Protein AF-A0A832A698-F1 (afdb_monomer)

Structure (mmCIF, N/CA/C/O backbone):
data_AF-A0A832A698-F1
#
_entry.id   AF-A0A832A698-F1
#
loop_
_atom_site.group_PDB
_atom_site.id
_atom_site.type_symbol
_atom_site.label_atom_id
_atom_site.label_alt_id
_atom_site.label_comp_id
_atom_site.label_asym_id
_atom_site.label_entity_id
_atom_site.label_seq_id
_atom_site.pdbx_PDB_ins_code
_atom_site.Cartn_x
_atom_site.Cartn_y
_atom_site.Cartn_z
_atom_site.occupancy
_atom_site.B_iso_or_equiv
_atom_site.auth_seq_id
_atom_site.auth_comp_id
_atom_site.auth_asym_id
_atom_site.auth_atom_id
_atom_site.pdbx_PDB_model_num
ATOM 1 N N . MET A 1 1 ? 1.493 -12.206 -22.488 1.00 47.88 1 MET A N 1
ATOM 2 C CA . MET A 1 1 ? 2.081 -11.538 -21.307 1.00 47.88 1 MET A CA 1
ATOM 3 C C . MET A 1 1 ? 3.221 -10.675 -21.803 1.00 47.88 1 MET A C 1
ATOM 5 O O . MET A 1 1 ? 4.052 -11.190 -22.539 1.00 47.88 1 MET A O 1
ATOM 9 N N . SER A 1 2 ? 3.212 -9.380 -21.488 1.00 60.09 2 SER A N 1
ATOM 10 C CA . SER A 1 2 ? 4.322 -8.479 -21.811 1.00 60.09 2 SER A CA 1
ATOM 11 C C . SER A 1 2 ? 5.579 -9.015 -21.124 1.00 60.09 2 SER A C 1
ATOM 13 O O . SER A 1 2 ? 5.644 -9.012 -19.899 1.00 60.09 2 SER A O 1
ATOM 15 N N . GLY A 1 3 ? 6.544 -9.542 -21.879 1.00 78.56 3 GLY A N 1
ATOM 16 C CA . GLY A 1 3 ? 7.787 -10.128 -21.356 1.00 78.56 3 GLY A CA 1
ATOM 17 C C . GLY A 1 3 ? 8.759 -9.096 -20.770 1.00 78.56 3 GLY A C 1
ATOM 18 O O . GLY A 1 3 ? 9.966 -9.269 -20.882 1.00 78.56 3 GLY A O 1
ATOM 19 N N . THR A 1 4 ? 8.254 -7.993 -20.216 1.00 87.25 4 THR A N 1
ATOM 20 C CA . THR A 1 4 ? 9.032 -6.852 -19.719 1.00 87.25 4 THR A CA 1
ATOM 21 C C . THR A 1 4 ? 9.493 -7.027 -18.275 1.00 87.25 4 THR A C 1
ATOM 23 O O . THR A 1 4 ? 10.493 -6.432 -17.884 1.00 87.25 4 THR A O 1
ATOM 26 N N . ARG A 1 5 ? 8.819 -7.874 -17.486 1.00 89.38 5 ARG A N 1
ATOM 27 C CA . ARG A 1 5 ? 9.150 -8.104 -16.072 1.00 89.38 5 ARG A CA 1
ATOM 28 C C . ARG A 1 5 ? 10.600 -8.546 -15.826 1.00 89.38 5 ARG A C 1
ATOM 30 O O . ARG A 1 5 ? 11.229 -7.915 -14.984 1.00 89.38 5 ARG A O 1
ATOM 37 N N . PRO A 1 6 ? 11.170 -9.542 -16.536 1.00 90.94 6 PRO A N 1
ATOM 38 C CA . PRO A 1 6 ? 12.560 -9.949 -16.297 1.00 90.94 6 PRO A CA 1
ATOM 39 C C . PRO A 1 6 ? 13.568 -8.809 -16.501 1.00 90.94 6 PRO A C 1
ATOM 41 O O . PRO A 1 6 ? 14.576 -8.729 -15.803 1.00 90.94 6 PRO A O 1
ATOM 44 N N . ILE A 1 7 ? 13.272 -7.892 -17.429 1.00 92.44 7 ILE A N 1
ATOM 45 C CA . ILE A 1 7 ? 14.093 -6.705 -17.687 1.00 92.44 7 ILE A CA 1
ATOM 46 C C . ILE A 1 7 ? 13.977 -5.737 -16.505 1.00 92.44 7 ILE A C 1
ATOM 48 O O . ILE A 1 7 ? 14.991 -5.314 -15.956 1.00 92.44 7 ILE A O 1
ATOM 52 N N . LEU A 1 8 ? 12.749 -5.435 -16.070 1.00 93.00 8 LEU A N 1
ATOM 53 C CA . LEU A 1 8 ? 12.491 -4.556 -14.925 1.00 93.00 8 LEU A CA 1
ATOM 54 C C . LEU A 1 8 ? 13.127 -5.085 -13.631 1.00 93.00 8 LEU A C 1
ATOM 56 O O . LEU A 1 8 ? 13.742 -4.311 -12.908 1.00 93.00 8 LEU A O 1
ATOM 60 N N . GLU A 1 9 ? 13.051 -6.390 -13.359 1.00 92.31 9 GLU A N 1
ATOM 61 C CA . GLU A 1 9 ? 13.672 -7.012 -12.177 1.00 92.31 9 GLU A CA 1
ATOM 62 C C . GLU A 1 9 ? 15.181 -6.758 -12.126 1.00 92.31 9 GLU A C 1
ATOM 64 O O . GLU A 1 9 ? 15.735 -6.431 -11.075 1.00 92.31 9 GLU A O 1
ATOM 69 N N . ARG A 1 10 ? 15.853 -6.883 -13.273 1.00 93.75 10 ARG A N 1
ATOM 70 C CA . ARG A 1 10 ? 17.292 -6.632 -13.378 1.00 93.75 10 ARG A CA 1
ATOM 71 C C . ARG A 1 10 ? 17.619 -5.151 -13.238 1.00 93.75 10 ARG A C 1
ATOM 73 O O . ARG A 1 10 ? 18.554 -4.815 -12.519 1.00 93.75 10 ARG A O 1
ATOM 80 N N . LEU A 1 11 ? 16.839 -4.285 -13.881 1.00 93.19 11 LEU A N 1
ATOM 81 C CA . LEU A 1 11 ? 17.019 -2.836 -13.808 1.00 93.19 11 LEU A CA 1
ATOM 82 C C . LEU A 1 11 ? 16.810 -2.296 -12.386 1.00 93.19 11 LEU A C 1
ATOM 84 O O . LEU A 1 11 ? 17.603 -1.480 -11.930 1.00 93.19 11 LEU A O 1
ATOM 88 N N . TYR A 1 12 ? 15.794 -2.773 -11.660 1.00 93.06 12 TYR A N 1
ATOM 89 C CA . TYR A 1 12 ? 15.566 -2.358 -10.273 1.00 93.06 12 TYR A CA 1
ATOM 90 C C . TYR A 1 12 ? 16.626 -2.889 -9.314 1.00 93.06 12 TYR A C 1
ATOM 92 O O . TYR A 1 12 ? 17.021 -2.165 -8.406 1.00 93.06 12 TYR A O 1
ATOM 100 N N . ARG A 1 13 ? 17.134 -4.109 -9.534 1.00 91.56 13 ARG A N 1
ATOM 101 C CA . ARG A 1 13 ? 18.244 -4.660 -8.738 1.00 91.56 13 ARG A CA 1
ATOM 102 C C . ARG A 1 13 ? 19.541 -3.865 -8.900 1.00 91.56 13 ARG A C 1
ATOM 104 O O . ARG A 1 13 ? 20.377 -3.901 -8.008 1.00 91.56 13 ARG A O 1
ATOM 111 N N . ALA A 1 14 ? 19.716 -3.186 -10.029 1.00 92.44 14 ALA A N 1
ATOM 112 C CA . ALA A 1 14 ? 20.890 -2.363 -10.286 1.00 92.44 14 ALA A CA 1
ATOM 113 C C . ALA A 1 14 ? 20.813 -0.966 -9.656 1.00 92.44 14 ALA A C 1
ATOM 115 O O . ALA A 1 14 ? 21.777 -0.226 -9.760 1.00 92.44 14 ALA A O 1
ATOM 116 N N . GLU A 1 15 ? 19.689 -0.583 -9.037 1.00 90.94 15 GLU A N 1
ATOM 117 C CA . GLU A 1 15 ? 19.558 0.670 -8.272 1.00 90.94 15 GLU A CA 1
ATOM 118 C C . GLU A 1 15 ? 20.001 1.938 -9.033 1.00 90.94 15 GLU A C 1
ATOM 120 O O . GLU A 1 15 ? 20.499 2.900 -8.456 1.00 90.94 15 GLU A O 1
ATOM 125 N N . GLY A 1 16 ? 19.774 1.961 -10.351 1.00 91.25 16 GLY A N 1
ATOM 126 C CA . GLY A 1 16 ? 20.153 3.080 -11.218 1.00 91.25 16 GLY A CA 1
ATOM 127 C C . GLY A 1 16 ? 21.516 2.926 -11.896 1.00 91.25 16 GLY A C 1
ATOM 128 O O . GLY A 1 16 ? 21.899 3.806 -12.663 1.00 91.25 16 GLY A O 1
ATOM 129 N N . ASP A 1 17 ? 22.221 1.816 -11.694 1.00 94.75 17 ASP A N 1
ATOM 130 C CA . ASP A 1 17 ? 23.403 1.461 -12.474 1.00 94.75 17 ASP A CA 1
ATOM 131 C C . ASP A 1 17 ? 23.057 0.727 -13.776 1.00 94.75 17 ASP A C 1
ATOM 133 O O . ASP A 1 17 ? 21.920 0.326 -14.049 1.00 94.75 17 ASP A O 1
ATOM 137 N N . PHE A 1 18 ? 24.074 0.585 -14.625 1.00 95.00 18 PHE A N 1
ATOM 138 C CA . PHE A 1 18 ? 23.969 -0.168 -15.864 1.00 95.00 18 PHE A CA 1
ATOM 139 C C . PHE A 1 18 ? 23.953 -1.681 -15.615 1.00 95.00 18 PHE A C 1
ATOM 141 O O . PHE A 1 18 ? 24.755 -2.209 -14.847 1.00 95.00 18 PHE A O 1
ATOM 148 N N . VAL A 1 19 ? 23.106 -2.392 -16.357 1.00 94.56 19 VAL A N 1
ATOM 149 C CA . VAL A 1 19 ? 23.110 -3.854 -16.471 1.00 94.56 19 VAL A CA 1
ATOM 150 C C . VAL A 1 19 ? 23.492 -4.270 -17.884 1.00 94.56 19 VAL A C 1
ATOM 152 O O . VAL A 1 19 ? 22.990 -3.707 -18.856 1.00 94.56 19 VAL A O 1
ATOM 155 N N . ALA A 1 20 ? 24.338 -5.294 -18.016 1.00 92.31 20 ALA A N 1
ATOM 156 C CA . ALA A 1 20 ? 24.718 -5.839 -19.321 1.00 92.31 20 ALA A CA 1
ATOM 157 C C . ALA A 1 20 ? 23.477 -6.239 -20.137 1.00 92.31 20 ALA A C 1
ATOM 159 O O . ALA A 1 20 ? 22.533 -6.784 -19.578 1.00 92.31 20 ALA A O 1
ATOM 160 N N . ARG A 1 21 ? 23.452 -6.019 -21.453 1.00 86.25 21 ARG A N 1
ATOM 161 C CA . ARG A 1 21 ? 22.377 -6.600 -22.277 1.00 86.25 21 ARG A CA 1
ATOM 162 C C . ARG A 1 21 ? 22.521 -8.117 -22.321 1.00 86.25 21 ARG A C 1
ATOM 164 O O . ARG A 1 21 ? 23.641 -8.617 -22.402 1.00 86.25 21 ARG A O 1
ATOM 171 N N . THR A 1 22 ? 21.399 -8.822 -22.286 1.00 82.88 22 THR A N 1
ATOM 172 C CA . THR A 1 22 ? 21.352 -10.268 -22.512 1.00 82.88 22 THR A CA 1
ATOM 173 C C . THR A 1 22 ? 20.599 -10.538 -23.814 1.00 82.88 22 THR A C 1
ATOM 175 O O . THR A 1 22 ? 21.155 -10.395 -24.898 1.00 82.88 22 THR A O 1
ATOM 178 N N . ASP A 1 23 ? 19.323 -10.874 -23.714 1.00 81.62 23 ASP A N 1
ATOM 179 C CA . ASP A 1 23 ? 18.428 -11.390 -24.742 1.00 81.62 23 ASP A CA 1
ATOM 180 C C . ASP A 1 23 ? 17.187 -10.497 -24.915 1.00 81.62 23 ASP A C 1
ATOM 182 O O . ASP A 1 23 ? 16.203 -10.896 -25.538 1.00 81.62 23 ASP A O 1
ATOM 186 N N . GLU A 1 24 ? 17.221 -9.261 -24.395 1.00 87.06 24 GLU A N 1
ATOM 187 C CA . GLU A 1 24 ? 16.112 -8.322 -24.534 1.00 87.06 24 GLU A CA 1
ATOM 188 C C . GLU A 1 24 ? 15.904 -7.946 -26.005 1.00 87.06 24 GLU A C 1
ATOM 190 O O . GLU A 1 24 ? 16.723 -7.259 -26.635 1.00 87.06 24 GLU A O 1
ATOM 195 N N . SER A 1 25 ? 14.763 -8.372 -26.542 1.00 87.69 25 SER A N 1
ATOM 196 C CA . SER A 1 25 ? 14.338 -8.061 -27.900 1.00 87.69 25 SER A CA 1
ATOM 197 C C . SER A 1 25 ? 14.006 -6.575 -28.057 1.00 87.69 25 SER A C 1
ATOM 199 O O . SER A 1 25 ? 13.549 -5.905 -27.126 1.00 87.69 25 SER A O 1
ATOM 201 N N . ALA A 1 26 ? 14.158 -6.061 -29.280 1.00 87.25 26 ALA A N 1
ATOM 202 C CA . ALA A 1 26 ? 13.740 -4.701 -29.619 1.00 87.25 26 ALA A CA 1
ATOM 203 C C . ALA A 1 26 ? 12.251 -4.453 -29.305 1.00 87.25 26 ALA A C 1
ATOM 205 O O . ALA A 1 26 ? 11.889 -3.357 -28.887 1.00 87.25 26 ALA A O 1
ATOM 206 N N . ALA A 1 27 ? 11.403 -5.481 -29.431 1.00 89.31 27 ALA A N 1
ATOM 207 C CA . ALA A 1 27 ? 9.987 -5.406 -29.085 1.00 89.31 27 ALA A CA 1
ATOM 208 C C . ALA A 1 27 ? 9.757 -5.193 -27.579 1.00 89.31 27 ALA A C 1
ATOM 210 O O . ALA A 1 27 ? 8.932 -4.365 -27.202 1.00 89.31 27 ALA A O 1
ATOM 211 N N . GLN A 1 28 ? 10.501 -5.887 -26.708 1.00 90.56 28 GLN A N 1
ATOM 212 C CA . GLN A 1 28 ? 10.392 -5.694 -25.255 1.00 90.56 28 GLN A CA 1
ATOM 213 C C . GLN A 1 28 ? 10.855 -4.296 -24.826 1.00 90.56 28 GLN A C 1
ATOM 215 O O . GLN A 1 28 ? 10.213 -3.668 -23.985 1.00 90.56 28 GLN A O 1
ATOM 220 N N . LEU A 1 29 ? 11.946 -3.794 -25.410 1.00 90.88 29 LEU A N 1
ATOM 221 C CA . LEU A 1 29 ? 12.465 -2.455 -25.108 1.00 90.88 29 LEU A CA 1
ATOM 222 C C . LEU A 1 29 ? 11.534 -1.358 -25.651 1.00 90.88 29 LEU A C 1
ATOM 224 O O . LEU A 1 29 ? 11.252 -0.389 -24.949 1.00 90.88 29 LEU A O 1
ATOM 228 N N . GLY A 1 30 ? 10.981 -1.552 -26.852 1.00 92.31 30 GLY A N 1
ATOM 229 C CA . GLY A 1 30 ? 9.955 -0.673 -27.415 1.00 92.31 30 GLY A CA 1
ATOM 230 C C . GLY A 1 30 ? 8.672 -0.649 -26.579 1.00 92.31 30 GLY A C 1
ATOM 231 O O . GLY A 1 30 ? 8.079 0.411 -26.398 1.00 92.31 30 GLY A O 1
ATOM 232 N N . GLU A 1 31 ? 8.272 -1.784 -26.000 1.00 92.44 31 GLU A N 1
ATOM 233 C CA . GLU A 1 31 ? 7.133 -1.855 -25.080 1.00 92.44 31 GLU A CA 1
ATOM 234 C C . GLU A 1 31 ? 7.391 -1.077 -23.782 1.00 92.44 31 GLU A C 1
ATOM 236 O O . GLU A 1 31 ? 6.525 -0.317 -23.354 1.00 92.44 31 GLU A O 1
ATOM 241 N N . LEU A 1 32 ? 8.584 -1.189 -23.179 1.00 92.56 32 LEU A N 1
ATOM 242 C CA . LEU A 1 32 ? 8.960 -0.362 -22.023 1.00 92.56 32 LEU A CA 1
ATOM 243 C C . LEU A 1 32 ? 8.873 1.135 -22.358 1.00 92.56 32 LEU A C 1
ATOM 245 O O . LEU A 1 32 ? 8.256 1.902 -21.619 1.00 92.56 32 LEU A O 1
ATOM 249 N N . GLN A 1 33 ? 9.406 1.550 -23.506 1.00 92.94 33 GLN A N 1
ATOM 250 C CA . GLN A 1 33 ? 9.314 2.942 -23.942 1.00 92.94 33 GLN A CA 1
ATOM 251 C C . GLN A 1 33 ? 7.855 3.386 -24.148 1.00 92.94 33 GLN A C 1
ATOM 253 O O . GLN A 1 33 ? 7.463 4.455 -23.683 1.00 92.94 33 GLN A O 1
ATOM 258 N N . ARG A 1 34 ? 7.019 2.548 -24.777 1.00 93.50 34 ARG A N 1
ATOM 259 C CA . ARG A 1 34 ? 5.582 2.810 -24.985 1.00 93.50 34 ARG A CA 1
ATOM 260 C C . ARG A 1 34 ? 4.812 2.935 -23.668 1.00 93.50 34 ARG A C 1
ATOM 262 O O . ARG A 1 34 ? 3.861 3.709 -23.578 1.00 93.50 34 ARG A O 1
ATOM 269 N N . LEU A 1 35 ? 5.211 2.173 -22.653 1.00 91.75 35 LEU A N 1
ATOM 270 C CA . LEU A 1 35 ? 4.650 2.237 -21.305 1.00 91.75 35 LEU A CA 1
ATOM 271 C C . LEU A 1 35 ? 5.141 3.460 -20.509 1.00 91.75 35 LEU A C 1
ATOM 273 O O . LEU A 1 35 ? 4.572 3.753 -19.458 1.00 91.75 35 LEU A O 1
ATOM 277 N N . GLY A 1 36 ? 6.124 4.205 -21.026 1.00 93.25 36 GLY A N 1
ATOM 278 C CA . GLY A 1 36 ? 6.632 5.448 -20.442 1.00 93.25 36 GLY A CA 1
ATOM 279 C C . GLY A 1 36 ? 7.884 5.282 -19.581 1.00 93.25 36 GLY A C 1
ATOM 280 O O . GLY A 1 36 ? 8.239 6.209 -18.855 1.00 93.25 36 GLY A O 1
ATOM 281 N N . TYR A 1 37 ? 8.552 4.126 -19.640 1.00 94.50 37 TYR A N 1
ATOM 282 C CA . TYR A 1 37 ? 9.868 3.956 -19.026 1.00 94.50 37 TYR A CA 1
ATOM 283 C C . TYR A 1 37 ? 10.933 4.654 -19.870 1.00 94.50 37 TYR A C 1
ATOM 285 O O . TYR A 1 37 ? 10.940 4.550 -21.098 1.00 94.50 37 TYR A O 1
ATOM 293 N N . VAL A 1 38 ? 11.873 5.316 -19.201 1.00 94.75 38 VAL A N 1
ATOM 294 C CA . VAL A 1 38 ? 13.071 5.866 -19.836 1.00 94.75 38 VAL A CA 1
ATOM 295 C C . VAL A 1 38 ? 14.228 4.942 -19.503 1.00 94.75 38 VAL A C 1
ATOM 297 O O . VAL A 1 38 ? 14.695 4.903 -18.363 1.00 94.75 38 VAL A O 1
ATOM 300 N N . VAL A 1 39 ? 14.665 4.182 -20.502 1.00 94.25 39 VAL A N 1
ATOM 301 C CA . VAL A 1 39 ? 15.825 3.296 -20.410 1.00 94.25 39 VAL A CA 1
ATOM 302 C C . VAL A 1 39 ? 16.933 3.890 -21.265 1.00 94.25 39 VAL A C 1
ATOM 304 O O . VAL A 1 39 ? 16.747 4.147 -22.451 1.00 94.25 39 VAL A O 1
ATOM 307 N N . GLU A 1 40 ? 18.084 4.139 -20.656 1.00 94.75 40 GLU A N 1
ATOM 308 C CA . GLU A 1 40 ? 19.291 4.555 -21.354 1.00 94.75 40 GLU A CA 1
ATOM 309 C C . GLU A 1 40 ? 20.039 3.338 -21.888 1.00 94.75 40 GLU A C 1
ATOM 311 O O . GLU A 1 40 ? 20.142 2.306 -21.223 1.00 94.75 40 GLU A O 1
ATOM 316 N N . HIS A 1 41 ? 20.596 3.488 -23.087 1.00 93.50 41 HIS A N 1
ATOM 317 C CA . HIS A 1 41 ? 21.366 2.460 -23.768 1.00 93.50 41 HIS A CA 1
ATOM 318 C C . HIS A 1 41 ? 22.814 2.916 -23.917 1.00 93.50 41 HIS A C 1
ATOM 320 O O . HIS A 1 41 ? 23.088 3.957 -24.510 1.00 93.50 41 HIS A O 1
ATOM 326 N N . HIS A 1 42 ? 23.748 2.099 -23.437 1.00 93.25 42 HIS A N 1
ATOM 327 C CA . HIS A 1 42 ? 25.177 2.323 -23.589 1.00 93.25 42 HIS A CA 1
ATOM 328 C C . HIS A 1 42 ? 25.843 1.117 -24.268 1.00 93.25 42 HIS A C 1
ATOM 330 O O . HIS A 1 42 ? 25.723 0.006 -23.747 1.00 93.25 42 HIS A O 1
ATOM 336 N N . PRO A 1 43 ? 26.611 1.301 -25.362 1.00 88.62 43 PRO A N 1
ATOM 337 C CA . PRO A 1 43 ? 27.152 0.194 -26.161 1.00 88.62 43 PRO A CA 1
ATOM 338 C C . PRO A 1 43 ? 27.947 -0.848 -25.363 1.00 88.62 43 PRO A C 1
ATOM 340 O O . PRO A 1 43 ? 27.818 -2.039 -25.613 1.00 88.62 43 PRO A O 1
ATOM 343 N N . LEU A 1 44 ? 28.739 -0.398 -24.381 1.00 91.75 44 LEU A N 1
ATOM 344 C CA . LEU A 1 44 ? 29.609 -1.270 -23.576 1.00 91.75 44 LEU A CA 1
ATOM 345 C C . LEU A 1 44 ? 29.052 -1.618 -22.191 1.00 91.75 44 LEU A C 1
ATOM 347 O O . LEU A 1 44 ? 29.502 -2.576 -21.577 1.00 91.75 44 LEU A O 1
ATOM 351 N N . ARG A 1 45 ? 28.114 -0.817 -21.671 1.00 92.62 45 ARG A N 1
ATOM 352 C CA . ARG A 1 45 ? 27.626 -0.951 -20.284 1.00 92.62 45 ARG A CA 1
ATOM 353 C C . ARG A 1 45 ? 26.242 -1.598 -20.227 1.00 92.62 45 ARG A C 1
ATOM 355 O O . ARG A 1 45 ? 25.887 -2.178 -19.212 1.00 92.62 45 ARG A O 1
ATOM 362 N N . GLY A 1 46 ? 25.499 -1.560 -21.333 1.00 94.56 46 GLY A N 1
ATOM 363 C CA . GLY A 1 46 ? 24.177 -2.153 -21.464 1.00 94.56 46 GLY A CA 1
ATOM 364 C C . GLY A 1 46 ? 23.062 -1.147 -21.192 1.00 94.56 46 GLY A C 1
ATOM 365 O O . GLY A 1 46 ? 23.055 -0.071 -21.787 1.00 94.56 46 GLY A O 1
ATOM 366 N N . LEU A 1 47 ? 22.097 -1.514 -20.354 1.00 95.25 47 LEU A N 1
ATOM 367 C CA . LEU A 1 47 ? 20.868 -0.760 -20.108 1.00 95.25 47 LEU A CA 1
ATOM 368 C C . LEU A 1 47 ? 20.872 -0.141 -18.714 1.00 95.25 47 LEU A C 1
ATOM 370 O O . LEU A 1 47 ? 21.310 -0.781 -17.766 1.00 95.25 47 LEU A O 1
ATOM 374 N N . ARG A 1 48 ? 20.325 1.062 -18.571 1.00 95.62 48 ARG A N 1
ATOM 375 C CA . ARG A 1 48 ? 20.095 1.703 -17.271 1.00 95.62 48 ARG A CA 1
ATOM 376 C C . ARG A 1 48 ? 18.683 2.264 -17.216 1.00 95.62 48 ARG A C 1
ATOM 378 O O . ARG A 1 48 ? 18.266 2.960 -18.136 1.00 95.62 48 ARG A O 1
ATOM 385 N N . LEU A 1 49 ? 17.952 2.004 -16.135 1.00 94.44 49 LEU A N 1
ATOM 386 C CA . LEU A 1 49 ? 16.661 2.649 -15.909 1.00 94.44 49 LEU A CA 1
ATOM 387 C C . LEU A 1 49 ? 16.896 4.061 -15.379 1.00 94.44 49 LEU A C 1
ATOM 389 O O . LEU A 1 49 ? 17.470 4.234 -14.310 1.00 94.44 49 LEU A O 1
ATOM 393 N N . VAL A 1 50 ? 16.442 5.058 -16.132 1.00 94.00 50 VAL A N 1
ATOM 394 C CA . VAL A 1 50 ? 16.551 6.475 -15.764 1.00 94.00 50 VAL A CA 1
ATOM 395 C C . VAL A 1 50 ? 15.276 6.947 -15.077 1.00 94.00 50 VAL A C 1
ATOM 397 O O . VAL A 1 50 ? 15.333 7.673 -14.090 1.00 94.00 50 VAL A O 1
ATOM 400 N N . GLN A 1 51 ? 14.112 6.530 -15.584 1.00 91.06 51 GLN A N 1
ATOM 401 C CA . GLN A 1 51 ? 12.823 6.974 -15.061 1.00 91.06 51 GLN A CA 1
ATOM 402 C C . GLN A 1 51 ? 11.736 5.914 -15.261 1.00 91.06 51 GLN A C 1
ATOM 404 O O . GLN A 1 51 ? 11.671 5.262 -16.303 1.00 91.06 51 GLN A O 1
ATOM 409 N N . SER A 1 52 ? 10.852 5.787 -14.268 1.00 91.25 52 SER A N 1
ATOM 410 C CA . SER A 1 52 ? 9.614 4.999 -14.349 1.00 91.25 52 SER A CA 1
ATOM 411 C C . SER A 1 52 ? 8.395 5.917 -14.512 1.00 91.25 52 SER A C 1
ATOM 413 O O . SER A 1 52 ? 8.402 7.034 -13.983 1.00 91.25 52 SER A O 1
ATOM 415 N N . PRO A 1 53 ? 7.339 5.484 -15.221 1.00 91.94 53 PRO A N 1
ATOM 416 C CA . PRO A 1 53 ? 6.095 6.236 -15.301 1.00 91.94 53 PRO A CA 1
ATOM 417 C C . PRO A 1 53 ? 5.375 6.233 -13.945 1.00 91.94 53 PRO A C 1
ATOM 419 O O . PRO A 1 53 ? 5.393 5.240 -13.223 1.00 91.94 53 PRO A O 1
ATOM 422 N N . ASP A 1 54 ? 4.658 7.311 -13.622 1.00 91.12 54 ASP A N 1
ATOM 423 C CA . ASP A 1 54 ? 3.788 7.374 -12.437 1.00 91.12 54 ASP A CA 1
ATOM 424 C C . ASP A 1 54 ? 2.445 6.660 -12.692 1.00 91.12 54 ASP A C 1
ATOM 426 O O . ASP A 1 54 ? 1.362 7.251 -12.673 1.00 91.12 54 ASP A O 1
ATOM 430 N N . ARG A 1 55 ? 2.522 5.364 -12.999 1.00 92.94 55 ARG A N 1
ATOM 431 C CA . ARG A 1 55 ? 1.380 4.504 -13.310 1.00 92.94 55 ARG A CA 1
ATOM 432 C C . ARG A 1 55 ? 1.583 3.132 -12.690 1.00 92.94 55 ARG A C 1
ATOM 434 O O . ARG A 1 55 ? 2.600 2.484 -12.915 1.00 92.94 55 ARG A O 1
ATOM 441 N N . LEU A 1 56 ? 0.594 2.670 -11.935 1.00 94.81 56 LEU A N 1
ATOM 442 C CA . LEU A 1 56 ? 0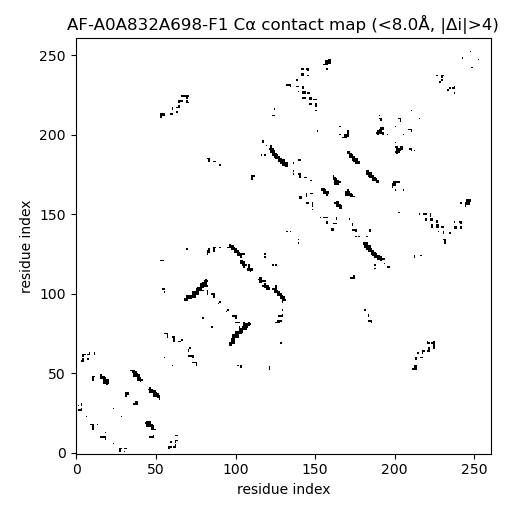.618 1.344 -11.340 1.00 94.81 56 LEU A CA 1
ATOM 443 C C . LEU A 1 56 ? 0.506 0.294 -12.447 1.00 94.81 56 LEU A C 1
ATOM 445 O O . LEU A 1 56 ? -0.434 0.290 -13.242 1.00 94.81 56 LEU A O 1
ATOM 449 N N . MET A 1 57 ? 1.465 -0.626 -12.481 1.00 94.25 57 MET A N 1
ATOM 450 C CA . MET A 1 57 ? 1.464 -1.767 -13.390 1.00 94.25 57 MET A CA 1
ATOM 451 C C . MET A 1 57 ? 1.811 -3.026 -12.607 1.00 94.25 57 MET A C 1
ATOM 453 O O . MET A 1 57 ? 2.728 -3.027 -11.787 1.00 94.25 57 MET A O 1
ATOM 457 N N . ALA A 1 58 ? 1.076 -4.110 -12.860 1.00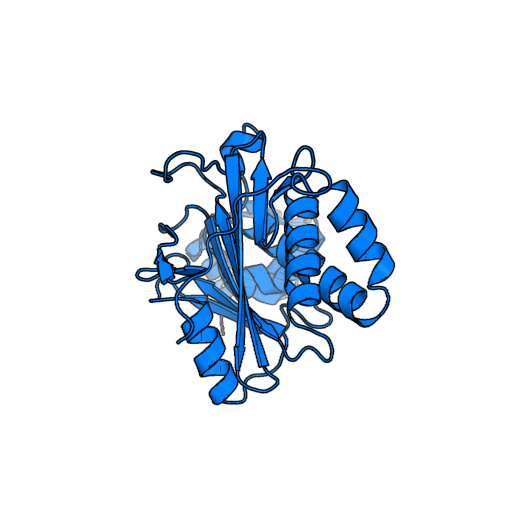 94.56 58 ALA A N 1
ATOM 458 C CA . ALA A 1 58 ? 1.260 -5.360 -12.125 1.00 94.56 58 ALA A CA 1
ATOM 459 C C . ALA A 1 58 ? 2.683 -5.912 -12.285 1.00 94.56 58 ALA A C 1
ATOM 461 O O . ALA A 1 58 ? 3.295 -6.310 -11.301 1.00 94.56 58 ALA A O 1
ATOM 462 N N . GLU A 1 59 ? 3.214 -5.902 -13.509 1.00 91.88 59 GLU A N 1
ATOM 463 C CA . GLU A 1 59 ? 4.555 -6.419 -13.802 1.00 91.88 59 GLU A CA 1
ATOM 464 C C . GLU A 1 59 ? 5.666 -5.566 -13.175 1.00 91.88 59 GLU A C 1
ATOM 466 O O . GLU A 1 59 ? 6.657 -6.120 -12.713 1.00 91.88 59 GLU A O 1
ATOM 471 N N . ASP A 1 60 ? 5.471 -4.248 -13.072 1.00 93.62 60 ASP A N 1
ATOM 472 C CA . ASP A 1 60 ? 6.401 -3.343 -12.386 1.00 93.62 60 ASP A CA 1
ATOM 473 C C . ASP A 1 60 ? 6.435 -3.610 -10.878 1.00 93.62 60 ASP A C 1
ATOM 475 O O . ASP A 1 60 ? 7.484 -3.879 -10.296 1.00 93.62 60 ASP A O 1
ATOM 479 N N . LEU A 1 61 ? 5.259 -3.646 -10.244 1.00 95.31 61 LEU A N 1
ATOM 480 C CA . LEU A 1 61 ? 5.153 -3.937 -8.815 1.00 95.31 61 LEU A CA 1
ATOM 481 C C . LEU A 1 61 ? 5.742 -5.311 -8.481 1.00 95.31 61 LEU A C 1
ATOM 483 O O . LEU A 1 61 ? 6.485 -5.429 -7.511 1.00 95.31 61 LEU A O 1
ATOM 487 N N . ARG A 1 62 ? 5.460 -6.333 -9.301 1.00 94.69 62 ARG A N 1
ATOM 488 C CA . ARG A 1 62 ? 6.021 -7.686 -9.142 1.00 94.69 62 ARG A CA 1
ATOM 489 C C . ARG A 1 62 ? 7.537 -7.716 -9.303 1.00 94.69 62 ARG A C 1
ATOM 491 O O . ARG A 1 62 ? 8.175 -8.531 -8.650 1.00 94.69 62 ARG A O 1
ATOM 498 N N . ALA A 1 63 ? 8.104 -6.847 -10.137 1.00 93.50 63 ALA A N 1
ATOM 499 C CA . ALA A 1 63 ? 9.547 -6.753 -10.321 1.00 93.50 63 ALA A CA 1
ATOM 500 C C . ALA A 1 63 ? 10.277 -6.126 -9.117 1.00 93.50 63 ALA A C 1
ATOM 502 O O . ALA A 1 63 ? 11.490 -6.280 -8.988 1.00 93.50 63 ALA A O 1
ATOM 503 N N . ARG A 1 64 ? 9.550 -5.424 -8.237 1.00 94.12 64 ARG A N 1
ATOM 504 C CA . ARG A 1 64 ? 10.098 -4.698 -7.078 1.00 94.12 64 ARG A CA 1
ATOM 505 C C . ARG A 1 64 ? 9.880 -5.397 -5.736 1.00 94.12 64 ARG A C 1
ATOM 507 O O . ARG A 1 64 ? 10.335 -4.885 -4.716 1.00 94.12 64 ARG A O 1
ATOM 514 N N . VAL A 1 65 ? 9.156 -6.517 -5.701 1.00 93.75 65 VAL A N 1
ATOM 515 C CA . VAL A 1 65 ? 8.803 -7.209 -4.452 1.00 93.75 65 VAL A CA 1
ATOM 516 C C . VAL A 1 65 ? 9.209 -8.678 -4.482 1.00 93.75 65 VAL A C 1
ATOM 518 O O . VAL A 1 65 ? 9.063 -9.359 -5.493 1.00 93.75 65 VAL A O 1
ATOM 521 N N . THR A 1 66 ? 9.642 -9.184 -3.327 1.00 94.00 66 THR A N 1
ATOM 522 C CA . THR A 1 66 ? 9.947 -10.605 -3.107 1.00 94.00 66 THR A CA 1
ATOM 523 C C . THR A 1 66 ? 9.037 -11.126 -1.992 1.00 94.00 66 THR A C 1
ATOM 525 O O . THR A 1 66 ? 9.413 -11.079 -0.820 1.00 94.00 66 THR A O 1
ATOM 528 N N . PRO A 1 67 ? 7.804 -11.550 -2.319 1.00 95.00 67 PRO A N 1
ATOM 529 C CA . PRO A 1 67 ? 6.773 -11.802 -1.323 1.00 95.00 67 PRO A CA 1
ATOM 530 C C . PRO A 1 67 ? 6.947 -13.169 -0.657 1.00 95.00 67 PRO A C 1
ATOM 532 O O . PRO A 1 67 ? 7.126 -14.183 -1.336 1.00 95.00 67 PRO A O 1
ATOM 535 N N . ARG A 1 68 ? 6.788 -13.235 0.667 1.00 96.06 68 ARG A N 1
ATOM 536 C CA . ARG A 1 68 ? 6.552 -14.503 1.371 1.00 96.06 68 ARG A CA 1
ATOM 537 C C . ARG A 1 68 ? 5.074 -14.861 1.320 1.00 96.06 68 ARG A C 1
ATOM 539 O O . ARG A 1 68 ? 4.770 -15.995 0.964 1.00 96.06 68 ARG A O 1
ATOM 546 N N . VAL A 1 69 ? 4.158 -13.927 1.589 1.00 97.19 69 VAL A N 1
ATOM 547 C CA . VAL A 1 69 ? 2.699 -14.105 1.448 1.00 97.19 69 VAL A CA 1
ATOM 548 C C . VAL A 1 69 ? 2.095 -12.997 0.583 1.00 97.19 69 VAL A C 1
ATOM 550 O O . VAL A 1 69 ? 1.601 -13.275 -0.508 1.00 97.19 69 VAL A O 1
ATOM 553 N N . ILE A 1 70 ? 2.134 -11.748 1.039 1.00 98.44 70 ILE A N 1
ATOM 554 C CA . ILE A 1 70 ? 1.478 -10.598 0.407 1.00 98.44 70 ILE A CA 1
ATOM 555 C C . ILE A 1 70 ? 2.252 -10.155 -0.832 1.00 98.44 70 ILE A C 1
ATOM 557 O O . ILE A 1 70 ? 3.433 -9.849 -0.746 1.00 98.44 70 ILE A O 1
ATOM 561 N N . GLY A 1 71 ? 1.571 -10.066 -1.977 1.00 96.94 71 GLY A N 1
ATOM 562 C CA . GLY A 1 71 ? 2.166 -9.628 -3.244 1.00 96.94 71 GLY A CA 1
ATOM 563 C C . GLY A 1 71 ? 2.554 -10.766 -4.189 1.00 96.94 71 GLY A C 1
ATOM 564 O O . GLY A 1 71 ? 3.088 -10.493 -5.260 1.00 96.94 71 GLY A O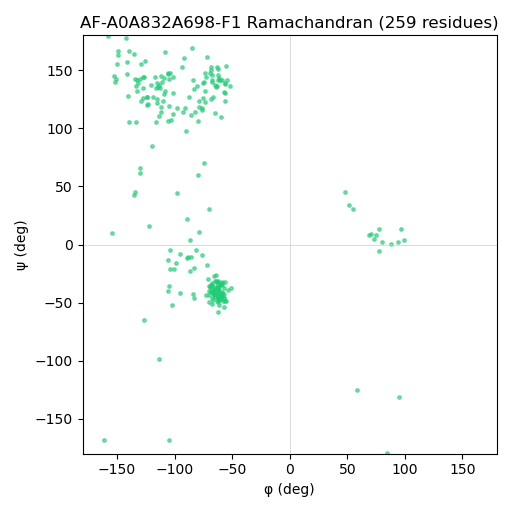 1
ATOM 565 N N . ARG A 1 72 ? 2.258 -12.031 -3.840 1.00 93.88 72 ARG A N 1
ATOM 566 C CA . ARG A 1 72 ? 2.475 -13.200 -4.723 1.00 93.88 72 ARG A CA 1
ATOM 567 C C . ARG A 1 72 ? 1.744 -13.075 -6.056 1.00 93.88 72 ARG A C 1
ATOM 569 O O . ARG A 1 72 ? 2.263 -13.466 -7.097 1.00 93.88 72 ARG A O 1
ATOM 576 N N . GLU A 1 73 ? 0.545 -12.509 -6.013 1.00 96.69 73 GLU A N 1
ATOM 577 C CA . GLU A 1 73 ? -0.209 -12.113 -7.191 1.00 96.69 73 GLU A CA 1
ATOM 578 C C . GLU A 1 73 ? -0.619 -10.654 -7.030 1.00 96.69 73 GLU A C 1
ATOM 580 O O . GLU A 1 73 ? -1.077 -10.237 -5.968 1.00 96.69 73 GLU A O 1
ATOM 585 N N . ILE A 1 74 ? -0.442 -9.875 -8.092 1.00 98.38 74 ILE A N 1
ATOM 586 C CA . ILE A 1 74 ? -0.807 -8.458 -8.124 1.00 98.38 74 ILE A CA 1
ATOM 587 C C . ILE A 1 74 ? -1.689 -8.231 -9.342 1.00 98.38 74 ILE A C 1
ATOM 589 O O . ILE A 1 74 ? -1.298 -8.581 -10.457 1.00 98.38 74 ILE A O 1
ATOM 593 N N . LEU A 1 75 ? -2.865 -7.661 -9.119 1.00 98.38 75 LEU A N 1
ATOM 594 C CA . LEU A 1 75 ? -3.802 -7.225 -10.144 1.00 98.38 75 LEU A CA 1
ATOM 595 C C . LEU A 1 75 ? -3.938 -5.710 -10.038 1.00 98.38 75 LEU A C 1
ATOM 597 O O . LEU A 1 75 ? -4.084 -5.185 -8.936 1.00 98.38 75 LEU A O 1
ATOM 601 N N . VAL A 1 76 ? -3.899 -5.012 -11.170 1.00 98.38 76 VAL A N 1
ATOM 602 C CA . VAL A 1 76 ? -4.060 -3.555 -11.216 1.00 98.38 76 VAL A CA 1
ATOM 603 C C . VAL A 1 76 ? -5.209 -3.220 -12.152 1.00 98.38 76 VAL A C 1
ATOM 605 O O . VAL A 1 76 ? -5.231 -3.670 -13.296 1.00 98.38 76 VAL A O 1
ATOM 608 N N . PHE A 1 77 ? -6.159 -2.434 -11.655 1.00 98.38 77 PHE A N 1
ATOM 609 C CA . PHE A 1 77 ? -7.304 -1.947 -12.413 1.00 98.38 77 PHE A CA 1
ATOM 610 C C . PHE A 1 77 ? -7.174 -0.440 -12.644 1.00 98.38 77 PHE A C 1
ATOM 612 O O . PHE A 1 77 ? -6.799 0.300 -11.738 1.00 98.38 77 PHE A O 1
ATOM 619 N N . GLU A 1 78 ? -7.530 0.039 -13.835 1.00 97.50 78 GLU A N 1
ATOM 620 C CA . GLU A 1 78 ? -7.625 1.486 -14.088 1.00 97.50 78 GLU A CA 1
ATOM 621 C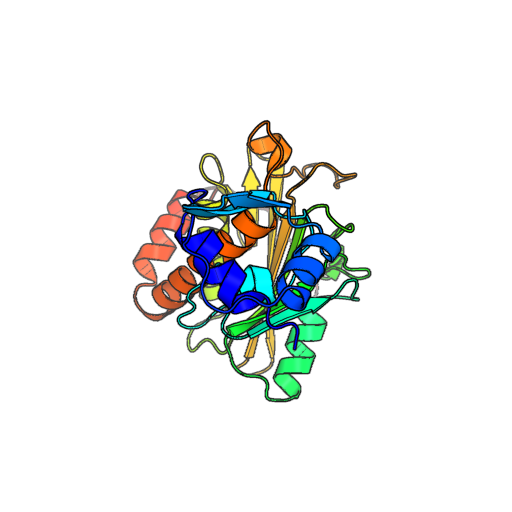 C . GLU A 1 78 ? -8.739 2.125 -13.242 1.00 97.50 78 GLU A C 1
ATOM 623 O O . GLU A 1 78 ? -8.592 3.229 -12.723 1.00 97.50 78 GLU A O 1
ATOM 628 N N . GLU A 1 79 ? -9.843 1.403 -13.058 1.00 98.31 79 GLU A N 1
ATOM 629 C CA . GLU A 1 79 ? -10.988 1.842 -12.271 1.00 98.31 79 GLU A CA 1
ATOM 630 C C . GLU A 1 79 ? -11.734 0.631 -11.697 1.00 98.31 79 GLU A C 1
ATOM 632 O O . GLU A 1 79 ? -11.841 -0.420 -12.332 1.00 98.31 79 GLU A O 1
ATOM 637 N N . THR A 1 80 ? -12.270 0.772 -10.486 1.00 98.44 80 THR A N 1
ATOM 638 C CA . THR A 1 80 ? -13.224 -0.178 -9.898 1.00 98.44 80 THR A CA 1
ATOM 639 C C . THR A 1 80 ? -14.192 0.542 -8.959 1.00 98.44 80 THR A C 1
ATOM 641 O O . THR A 1 80 ? -13.952 1.672 -8.544 1.00 98.44 80 THR A O 1
ATOM 644 N N . GLY A 1 81 ? -15.281 -0.121 -8.564 1.00 98.12 81 GLY A N 1
ATOM 645 C CA . GLY A 1 81 ? -16.123 0.352 -7.463 1.00 98.12 81 GLY A CA 1
ATOM 646 C C . GLY A 1 81 ? -15.345 0.390 -6.146 1.00 98.12 81 GLY A C 1
ATOM 647 O O . GLY A 1 81 ? -15.208 1.443 -5.531 1.00 98.12 81 GLY A O 1
ATOM 648 N N . SER A 1 82 ? -14.801 -0.753 -5.728 1.00 98.38 82 SER A N 1
ATOM 649 C CA . SER A 1 82 ? -13.918 -0.862 -4.565 1.00 98.38 82 SER A CA 1
ATOM 650 C C . SER A 1 82 ? -12.950 -2.034 -4.723 1.00 98.38 82 SER A C 1
ATOM 652 O O . SER A 1 82 ? -13.345 -3.117 -5.160 1.00 98.38 82 SER A O 1
ATOM 654 N N . THR A 1 83 ? -11.693 -1.856 -4.321 1.00 98.69 83 THR A N 1
ATOM 655 C CA . THR A 1 83 ? -10.697 -2.934 -4.282 1.00 98.69 83 THR A CA 1
ATOM 656 C C . THR A 1 83 ? -11.074 -4.021 -3.274 1.00 98.69 83 THR A C 1
ATOM 658 O O . THR A 1 83 ? -10.836 -5.196 -3.549 1.00 98.69 83 THR A O 1
ATOM 661 N N . ASN A 1 84 ? -11.755 -3.677 -2.170 1.00 98.19 84 ASN A N 1
ATOM 662 C CA . ASN A 1 84 ? -12.249 -4.664 -1.200 1.00 98.19 84 ASN A CA 1
ATOM 663 C C . ASN A 1 84 ? -13.319 -5.570 -1.824 1.00 98.19 84 ASN A C 1
ATOM 665 O O . ASN A 1 84 ? -13.297 -6.779 -1.601 1.00 98.19 84 ASN A O 1
ATOM 669 N N . ASP A 1 85 ? -14.215 -5.018 -2.652 1.00 98.00 85 ASP A N 1
ATOM 670 C CA . ASP A 1 85 ? -15.230 -5.814 -3.359 1.00 98.00 85 ASP A CA 1
ATOM 671 C C . ASP A 1 85 ? -14.597 -6.765 -4.370 1.00 98.00 85 ASP A C 1
ATOM 673 O O . ASP A 1 85 ? -15.000 -7.923 -4.480 1.00 98.00 85 ASP A O 1
ATOM 677 N N . VAL A 1 86 ? -13.588 -6.290 -5.103 1.00 98.50 86 VAL A N 1
ATOM 678 C CA . VAL A 1 86 ? -12.845 -7.134 -6.042 1.00 98.50 86 VAL A CA 1
ATOM 679 C C . VAL A 1 86 ? -12.134 -8.258 -5.285 1.00 98.50 86 VAL A C 1
ATOM 681 O O . VAL A 1 86 ? -12.294 -9.417 -5.659 1.00 98.50 86 VAL A O 1
ATOM 684 N N . ALA A 1 87 ? -11.423 -7.948 -4.197 1.00 98.44 87 ALA A N 1
ATOM 685 C CA . ALA A 1 87 ? -10.747 -8.946 -3.370 1.00 98.44 87 ALA A CA 1
ATOM 686 C C . ALA A 1 87 ? -11.729 -9.984 -2.795 1.00 98.44 87 ALA A C 1
ATOM 688 O O . ALA A 1 87 ? -11.444 -11.180 -2.831 1.00 98.44 87 ALA A O 1
ATOM 689 N N . ALA A 1 88 ? -12.917 -9.559 -2.352 1.00 97.88 88 ALA A N 1
ATOM 690 C CA . ALA A 1 88 ? -13.960 -10.462 -1.868 1.00 97.88 88 ALA A CA 1
ATOM 691 C C . ALA A 1 88 ? -14.512 -11.384 -2.973 1.00 97.88 88 ALA A C 1
ATOM 693 O O . ALA A 1 88 ? -14.757 -12.564 -2.724 1.00 97.88 88 ALA A O 1
ATOM 694 N N . ARG A 1 89 ? -14.687 -10.882 -4.205 1.00 98.12 89 ARG A N 1
ATOM 695 C CA . ARG A 1 89 ? -15.083 -11.720 -5.352 1.00 98.12 89 ARG A CA 1
ATOM 696 C C . ARG A 1 89 ? -13.999 -12.726 -5.723 1.00 98.12 89 ARG A C 1
ATOM 698 O O . ARG A 1 89 ? -14.309 -13.885 -5.972 1.00 98.12 89 ARG A O 1
ATOM 705 N N . LEU A 1 90 ? -12.735 -12.304 -5.721 1.00 97.81 90 LEU A N 1
ATOM 706 C CA . LEU A 1 90 ? -11.601 -13.194 -5.975 1.00 97.81 90 LEU A CA 1
ATOM 707 C C . LEU A 1 90 ? -11.505 -14.292 -4.911 1.00 97.81 90 LEU A C 1
ATOM 709 O O . LEU A 1 90 ? -11.279 -15.450 -5.253 1.00 97.81 90 LEU A O 1
ATOM 713 N N . ALA A 1 91 ? -11.744 -13.953 -3.642 1.00 97.50 91 ALA A N 1
ATOM 714 C CA . ALA A 1 91 ? -11.820 -14.928 -2.561 1.00 97.50 91 ALA A CA 1
ATOM 715 C C . ALA A 1 91 ? -12.893 -15.994 -2.806 1.00 97.50 91 ALA A C 1
ATOM 717 O O . ALA A 1 91 ? -12.608 -17.184 -2.693 1.00 97.50 91 ALA A O 1
ATOM 718 N N . ALA A 1 92 ? -14.107 -15.566 -3.172 1.00 96.88 92 ALA A N 1
ATOM 719 C CA . ALA A 1 92 ? -15.212 -16.467 -3.496 1.00 96.88 92 ALA A CA 1
ATOM 720 C C . ALA A 1 92 ? -14.896 -17.355 -4.712 1.00 96.88 92 ALA A C 1
ATOM 722 O O . ALA A 1 92 ? -15.305 -18.509 -4.753 1.00 96.88 92 ALA A O 1
ATOM 723 N N . GLY A 1 93 ? -14.112 -16.840 -5.665 1.00 96.56 93 GLY A N 1
ATOM 724 C CA . GLY A 1 93 ? -13.572 -17.596 -6.797 1.00 96.56 93 GLY A CA 1
ATOM 725 C C . GLY A 1 93 ? -12.358 -18.478 -6.473 1.00 96.56 93 GLY A C 1
ATOM 726 O O . GLY A 1 93 ? -11.705 -18.952 -7.397 1.00 96.56 93 GLY A O 1
ATOM 727 N N . GLY A 1 94 ? -12.007 -18.673 -5.196 1.00 96.19 94 GLY A N 1
ATOM 728 C CA . GLY A 1 94 ? -10.927 -19.575 -4.779 1.00 96.19 94 GLY A CA 1
ATOM 729 C C . GLY A 1 94 ? -9.511 -19.022 -4.961 1.00 96.19 94 GLY A C 1
ATOM 730 O O . GLY A 1 94 ? -8.540 -19.771 -4.861 1.00 96.19 94 GLY A O 1
ATOM 731 N N . ARG A 1 95 ? -9.355 -17.716 -5.212 1.00 97.50 95 ARG A N 1
ATOM 732 C CA . ARG A 1 95 ? -8.041 -17.100 -5.426 1.00 97.50 95 ARG A CA 1
ATOM 733 C C . ARG A 1 95 ? -7.137 -17.247 -4.193 1.00 97.50 95 ARG A C 1
ATOM 735 O O . ARG A 1 95 ? -7.594 -17.161 -3.047 1.00 97.50 95 ARG A O 1
ATOM 742 N N . ALA A 1 96 ? -5.845 -17.461 -4.431 1.00 96.81 96 ALA A N 1
ATOM 743 C CA . ALA A 1 96 ? -4.858 -17.721 -3.389 1.00 96.81 96 ALA A CA 1
ATOM 744 C C . ALA A 1 96 ? -4.679 -16.542 -2.416 1.00 96.81 96 ALA A C 1
ATOM 746 O O . ALA A 1 96 ? -4.911 -15.375 -2.745 1.00 96.81 96 ALA A O 1
ATOM 747 N N . GLU A 1 97 ? -4.274 -16.870 -1.189 1.00 97.94 97 GLU A N 1
ATOM 748 C CA . GLU A 1 97 ? -3.892 -15.885 -0.177 1.00 97.94 97 GLU A CA 1
ATOM 749 C C . GLU A 1 97 ? -2.677 -15.082 -0.650 1.00 97.94 97 GLU A C 1
ATOM 751 O O . GLU A 1 97 ? -1.814 -15.601 -1.357 1.00 97.94 97 GLU A O 1
ATOM 756 N N . GLY A 1 98 ? -2.634 -13.807 -0.266 1.00 98.25 98 GLY A N 1
ATOM 757 C CA . GLY A 1 98 ? -1.574 -12.889 -0.652 1.00 98.25 98 GLY A CA 1
ATOM 758 C C . GLY A 1 98 ? -1.825 -12.162 -1.970 1.00 98.25 98 GLY A C 1
ATOM 759 O O . GLY A 1 98 ? -1.000 -11.343 -2.373 1.00 98.25 98 GLY A O 1
ATOM 760 N N . THR A 1 99 ? -2.960 -12.421 -2.629 1.00 98.75 99 THR A N 1
ATOM 761 C CA . THR A 1 99 ? -3.366 -11.679 -3.828 1.00 98.75 99 THR A CA 1
ATOM 762 C C . THR A 1 99 ? -3.668 -10.229 -3.472 1.00 98.75 99 THR A C 1
ATOM 764 O O . THR A 1 99 ? -4.484 -9.956 -2.588 1.00 98.75 99 THR A O 1
ATOM 767 N N . VAL A 1 100 ? -3.041 -9.303 -4.191 1.00 98.81 100 VAL A N 1
ATOM 768 C CA . VAL A 1 100 ? -3.221 -7.863 -4.032 1.00 98.81 100 VAL A CA 1
ATOM 769 C C . VAL A 1 100 ? -3.986 -7.306 -5.221 1.00 98.81 100 VAL A C 1
ATOM 771 O O . VAL A 1 100 ? -3.655 -7.573 -6.376 1.00 98.81 100 VAL A O 1
ATOM 774 N N . VAL A 1 101 ? -4.997 -6.498 -4.932 1.00 98.81 101 VAL A N 1
ATOM 775 C CA . VAL A 1 101 ? -5.775 -5.770 -5.929 1.00 98.81 101 VAL A CA 1
ATOM 776 C C . VAL A 1 101 ? -5.527 -4.285 -5.751 1.00 98.81 101 VAL A C 1
ATOM 778 O O . VAL A 1 101 ? -6.000 -3.714 -4.775 1.00 98.81 101 VAL A O 1
ATOM 781 N N . PHE A 1 102 ? -4.843 -3.664 -6.703 1.00 98.88 102 PHE A N 1
ATOM 782 C CA . PHE A 1 102 ? -4.734 -2.214 -6.822 1.00 98.88 102 PHE A CA 1
ATOM 783 C C . PHE A 1 102 ? -5.799 -1.658 -7.758 1.00 98.88 102 PHE A C 1
ATOM 785 O O . PHE A 1 102 ? -6.222 -2.314 -8.714 1.00 98.88 102 PHE A O 1
ATOM 792 N N . ALA A 1 103 ? -6.160 -0.404 -7.527 1.00 98.62 103 ALA A N 1
ATOM 793 C CA . ALA A 1 103 ? -6.879 0.410 -8.484 1.00 98.62 103 ALA A CA 1
ATOM 794 C C . ALA A 1 103 ? -6.216 1.781 -8.606 1.00 98.62 103 ALA A C 1
ATOM 796 O O . ALA A 1 103 ? -5.806 2.358 -7.600 1.00 98.62 103 ALA A O 1
ATOM 797 N N . GLU A 1 104 ? -6.154 2.327 -9.817 1.00 98.19 104 GLU A N 1
ATOM 798 C CA . GLU A 1 104 ? -5.780 3.729 -10.016 1.00 98.19 104 GLU A CA 1
ATOM 799 C C . GLU A 1 104 ? -6.860 4.667 -9.457 1.00 98.19 104 GLU A C 1
ATOM 801 O O . GLU A 1 104 ? -6.534 5.697 -8.870 1.00 98.19 104 GLU A O 1
ATOM 806 N N . MET A 1 105 ? -8.138 4.279 -9.555 1.00 98.31 105 MET A N 1
ATOM 807 C CA . MET A 1 105 ? -9.287 5.021 -9.026 1.00 98.31 105 MET A CA 1
ATOM 808 C C . MET A 1 105 ? -10.353 4.088 -8.430 1.00 98.31 105 MET A C 1
ATOM 810 O O . MET A 1 105 ? -10.585 2.991 -8.944 1.00 98.31 105 MET A O 1
ATOM 814 N N . GLN A 1 106 ? -11.044 4.543 -7.376 1.00 98.56 106 GLN A N 1
ATOM 815 C CA . GLN A 1 106 ? -12.264 3.890 -6.879 1.00 98.56 106 GLN A CA 1
ATOM 816 C C . GLN A 1 106 ? -13.467 4.832 -6.965 1.00 98.56 106 GLN A C 1
ATOM 818 O O . GLN A 1 106 ? -13.434 5.920 -6.394 1.00 98.56 106 GLN A O 1
ATOM 823 N N . THR A 1 107 ? -14.556 4.395 -7.600 1.00 98.12 107 THR A N 1
ATOM 824 C CA . THR A 1 107 ? -15.804 5.181 -7.696 1.00 98.12 107 THR A CA 1
ATOM 825 C C . THR A 1 107 ? -16.699 5.039 -6.466 1.00 98.12 107 THR A C 1
ATOM 827 O O . THR A 1 107 ? -17.553 5.880 -6.202 1.00 98.12 107 THR A O 1
ATOM 830 N N . ARG A 1 108 ? -16.509 3.971 -5.685 1.00 97.31 108 ARG A N 1
ATOM 831 C CA . ARG A 1 108 ? -17.270 3.656 -4.468 1.00 97.31 108 ARG A CA 1
ATOM 832 C C . ARG A 1 108 ? -16.330 3.217 -3.346 1.00 97.31 108 ARG A C 1
ATOM 834 O O . ARG A 1 108 ? -16.619 2.244 -2.648 1.00 97.31 108 ARG A O 1
ATOM 841 N N . GLY A 1 109 ? -15.201 3.915 -3.192 1.00 95.75 109 GLY A N 1
ATOM 842 C CA . GLY A 1 109 ? -14.252 3.692 -2.101 1.00 95.75 109 GLY A CA 1
ATOM 843 C C . GLY A 1 109 ? -14.937 3.818 -0.738 1.00 95.75 109 GLY A C 1
ATOM 844 O O . GLY A 1 109 ? -15.784 4.692 -0.536 1.00 95.75 109 GLY A O 1
ATOM 845 N N . ARG A 1 110 ? -14.596 2.933 0.206 1.00 94.56 110 ARG A N 1
ATOM 846 C CA . ARG A 1 110 ? -15.253 2.866 1.521 1.00 94.56 110 ARG A CA 1
ATOM 847 C C . ARG A 1 110 ? -14.251 2.854 2.661 1.00 94.56 110 ARG A C 1
ATOM 849 O O . ARG A 1 110 ? -13.214 2.205 2.594 1.00 94.56 110 ARG A O 1
ATOM 856 N N . GLY A 1 111 ? -14.620 3.541 3.730 1.00 93.50 111 GLY A N 1
ATOM 857 C CA . GLY A 1 111 ? -14.069 3.391 5.064 1.00 93.50 111 GLY A CA 1
ATOM 858 C C . GLY A 1 111 ? -15.035 2.645 5.986 1.00 93.50 111 GLY A C 1
ATOM 859 O O . GLY A 1 111 ? -16.048 2.077 5.570 1.00 93.50 111 GLY A O 1
ATOM 860 N N . ARG A 1 112 ? -14.730 2.665 7.285 1.00 91.75 112 ARG A N 1
ATOM 861 C CA . ARG A 1 112 ? -15.568 2.030 8.311 1.00 91.75 112 ARG A CA 1
ATOM 862 C C . ARG A 1 112 ? -16.958 2.668 8.379 1.00 91.75 112 ARG A C 1
ATOM 864 O O . ARG A 1 112 ? -17.125 3.857 8.107 1.00 91.75 112 ARG A O 1
ATOM 871 N N . HIS A 1 113 ? -17.943 1.868 8.788 1.00 87.50 113 HIS A N 1
ATOM 872 C CA . HIS A 1 113 ? -19.343 2.283 8.951 1.00 87.50 113 HIS A CA 1
ATOM 873 C C . HIS A 1 113 ? -19.963 2.906 7.687 1.00 87.50 113 HIS A C 1
ATOM 875 O O . HIS A 1 113 ? -20.824 3.773 7.780 1.00 87.50 113 HIS A O 1
ATOM 881 N N . GLY A 1 114 ? -19.508 2.486 6.501 1.00 84.94 114 GLY A N 1
ATOM 882 C CA . GLY A 1 114 ? -20.057 2.942 5.222 1.00 84.94 114 GLY A CA 1
ATOM 883 C C . GLY A 1 114 ? -19.651 4.359 4.811 1.00 84.94 114 GLY A C 1
ATOM 884 O O . GLY A 1 114 ? -20.172 4.861 3.819 1.00 84.94 114 GLY A O 1
ATOM 885 N N . ARG A 1 115 ? -18.725 5.010 5.529 1.00 91.62 115 ARG A N 1
ATOM 886 C CA . ARG A 1 115 ? -18.192 6.319 5.122 1.00 91.62 115 ARG A CA 1
ATOM 887 C C . ARG A 1 115 ? -17.485 6.202 3.775 1.00 91.62 115 ARG A C 1
ATOM 889 O O . ARG A 1 115 ? -16.781 5.222 3.541 1.00 91.62 115 ARG A O 1
ATOM 896 N N . ALA A 1 116 ? -17.634 7.202 2.915 1.00 94.62 116 ALA A N 1
ATOM 897 C CA . ALA A 1 116 ? -16.913 7.243 1.649 1.00 94.62 116 ALA A CA 1
ATOM 898 C C . ALA A 1 116 ? -15.403 7.434 1.878 1.00 94.62 116 ALA A C 1
ATOM 900 O O . ALA A 1 116 ? -14.985 8.132 2.805 1.00 94.62 116 ALA A O 1
ATOM 901 N N . TRP A 1 117 ? -14.595 6.818 1.018 1.00 97.25 117 TRP A N 1
ATOM 902 C CA . TRP A 1 117 ? -13.161 7.067 0.909 1.00 97.25 117 TRP A CA 1
ATOM 903 C C . TRP A 1 117 ? -12.861 7.666 -0.468 1.00 97.25 117 TRP A C 1
ATOM 905 O O . TRP A 1 117 ? -13.179 7.059 -1.490 1.00 97.25 117 TRP A O 1
ATOM 915 N N . VAL A 1 118 ? -12.259 8.857 -0.488 1.00 97.69 118 VAL A N 1
ATOM 916 C CA . VAL A 1 118 ? -11.918 9.591 -1.714 1.00 97.69 118 VAL A CA 1
ATOM 917 C C . VAL A 1 118 ? -10.682 8.946 -2.353 1.00 97.69 118 VAL A C 1
ATOM 919 O O . VAL A 1 118 ? -9.620 8.907 -1.740 1.00 97.69 118 VAL A O 1
ATOM 922 N N . SER A 1 119 ? -10.824 8.415 -3.573 1.00 97.94 119 SER A N 1
ATOM 923 C CA . SER A 1 119 ? -9.764 7.688 -4.300 1.00 97.94 119 SER A CA 1
ATOM 924 C C . SER A 1 119 ? -9.576 8.192 -5.738 1.00 97.94 119 SER A C 1
ATOM 926 O O . SER A 1 119 ? -9.869 7.447 -6.674 1.00 97.94 119 SER A O 1
ATOM 928 N N . PRO A 1 120 ? -9.120 9.439 -5.950 1.00 97.88 120 PRO A N 1
ATOM 929 C CA . PRO A 1 120 ? -8.930 9.985 -7.285 1.00 97.88 120 PRO A CA 1
ATOM 930 C C . PRO A 1 120 ? -7.777 9.301 -8.026 1.00 97.88 120 PRO A C 1
ATOM 932 O O . PRO A 1 120 ? -6.792 8.858 -7.419 1.00 97.88 120 PRO A O 1
ATOM 935 N N . LYS A 1 121 ? -7.903 9.254 -9.357 1.00 97.88 121 LYS A N 1
ATOM 936 C CA . LYS A 1 121 ? -6.917 8.657 -10.262 1.00 97.88 121 LYS A CA 1
ATOM 937 C C . LYS A 1 121 ? -5.533 9.276 -10.078 1.00 97.88 121 LYS A C 1
ATOM 939 O O . LYS A 1 121 ? -5.407 10.497 -10.093 1.00 97.88 121 LYS A O 1
ATOM 944 N N . GLY A 1 122 ? -4.494 8.452 -9.926 1.00 96.75 122 GLY A N 1
ATOM 945 C CA . GLY A 1 122 ? -3.110 8.935 -9.880 1.00 96.75 122 GLY A CA 1
ATOM 946 C C . GLY A 1 122 ? -2.706 9.666 -8.593 1.00 96.75 122 GLY A C 1
ATOM 947 O O . GLY A 1 122 ? -1.607 10.202 -8.522 1.00 96.75 122 GLY A O 1
ATOM 948 N N . LYS A 1 123 ? -3.573 9.747 -7.572 1.00 98.00 123 LYS A N 1
ATOM 949 C CA . LYS A 1 123 ? -3.326 10.582 -6.376 1.00 98.00 123 LYS A CA 1
ATOM 950 C C . LYS A 1 123 ? -2.939 9.814 -5.122 1.00 98.00 123 LYS A C 1
ATOM 952 O O . LYS A 1 123 ? -2.473 10.405 -4.149 1.00 98.00 123 LYS A O 1
ATOM 957 N N . GLY A 1 124 ? -3.110 8.504 -5.121 1.00 98.31 124 GLY A N 1
ATOM 958 C CA . GLY A 1 124 ? -2.754 7.683 -3.978 1.00 98.31 124 GLY A CA 1
ATOM 959 C C . GLY A 1 124 ? -2.604 6.222 -4.337 1.00 98.31 124 GLY A C 1
ATOM 960 O O . GLY A 1 124 ? -2.542 5.861 -5.515 1.00 98.31 124 GLY A O 1
ATOM 961 N N . LEU A 1 125 ? -2.527 5.408 -3.290 1.00 98.81 125 LEU A N 1
ATOM 962 C CA . LEU A 1 125 ? -2.523 3.958 -3.374 1.00 98.81 125 LEU A CA 1
ATOM 963 C C . LEU A 1 125 ? -3.826 3.441 -2.782 1.00 98.81 125 LEU A C 1
ATOM 965 O O . LEU A 1 125 ? -4.084 3.594 -1.586 1.00 98.81 125 LEU A O 1
ATOM 969 N N . TRP A 1 126 ? -4.637 2.839 -3.646 1.00 98.69 126 TRP A N 1
ATOM 970 C CA . TRP A 1 126 ? -5.919 2.240 -3.304 1.00 98.69 126 TRP A CA 1
ATOM 971 C C . TRP A 1 126 ? -5.801 0.752 -3.578 1.00 98.69 126 TRP A C 1
ATOM 973 O O . TRP A 1 126 ? -5.750 0.339 -4.739 1.00 98.69 126 TRP A O 1
ATOM 983 N N . PHE A 1 127 ? -5.690 -0.053 -2.528 1.00 98.88 127 PHE A N 1
ATOM 984 C CA . PHE A 1 127 ? -5.542 -1.486 -2.721 1.00 98.88 127 PHE A CA 1
ATOM 985 C C . PHE A 1 127 ? -6.139 -2.307 -1.599 1.00 98.88 127 PHE A C 1
ATOM 987 O O . PHE A 1 127 ? -6.395 -1.819 -0.500 1.00 98.88 127 PHE A O 1
ATOM 994 N N . SER A 1 128 ? -6.345 -3.581 -1.905 1.00 98.88 128 SER A N 1
ATOM 995 C CA . SER A 1 128 ? -6.802 -4.573 -0.948 1.00 98.88 128 SER A CA 1
ATOM 996 C C . SER A 1 128 ? -5.989 -5.848 -1.062 1.00 98.88 128 SER A C 1
ATOM 998 O O . SER A 1 128 ? -5.654 -6.274 -2.167 1.00 98.88 128 SER A O 1
ATOM 1000 N N . VAL A 1 129 ? -5.711 -6.478 0.075 1.00 98.81 129 VAL A N 1
ATOM 1001 C CA . VAL A 1 129 ? -5.033 -7.774 0.146 1.00 98.81 129 VAL A CA 1
ATOM 1002 C C . VAL A 1 129 ? -6.023 -8.845 0.584 1.00 98.81 129 VAL A C 1
ATOM 1004 O O . VAL A 1 129 ? -6.720 -8.685 1.588 1.00 98.81 129 VAL A O 1
ATOM 1007 N N . LEU A 1 130 ? -6.071 -9.938 -0.172 1.00 98.62 130 LEU A N 1
ATOM 1008 C CA . LEU A 1 130 ? -6.799 -11.151 0.174 1.00 98.62 130 LEU A CA 1
ATOM 1009 C C . LEU A 1 130 ? -5.962 -12.012 1.129 1.00 98.62 130 LEU A C 1
ATOM 1011 O O . LEU A 1 130 ? -4.928 -12.545 0.730 1.00 98.62 130 LEU A O 1
ATOM 1015 N N . LEU A 1 131 ? -6.423 -12.184 2.367 1.00 98.56 131 LEU A N 1
ATOM 1016 C CA . LEU A 1 131 ? -5.720 -12.904 3.434 1.00 98.56 131 LEU A CA 1
ATOM 1017 C C . LEU A 1 131 ? -6.580 -14.010 4.053 1.00 98.56 131 LEU A C 1
ATOM 1019 O O . LEU A 1 131 ? -7.808 -13.964 3.981 1.00 98.56 131 LEU A O 1
ATOM 1023 N N . ARG A 1 132 ? -5.941 -14.998 4.686 1.00 97.81 132 ARG A N 1
ATOM 1024 C CA . ARG A 1 132 ? -6.598 -16.077 5.445 1.00 97.81 132 ARG A CA 1
ATOM 1025 C C . ARG A 1 132 ? -5.961 -16.210 6.839 1.00 97.81 132 ARG A C 1
ATOM 1027 O O . ARG A 1 132 ? -5.390 -17.255 7.160 1.00 97.81 132 ARG A O 1
ATOM 1034 N N . PRO A 1 133 ? -6.029 -15.151 7.672 1.00 96.88 133 PRO A N 1
ATOM 1035 C CA . PRO A 1 133 ? -5.325 -15.119 8.947 1.00 96.88 133 PRO A CA 1
ATOM 1036 C C . PRO A 1 133 ? -5.839 -16.200 9.897 1.00 96.88 133 PRO A C 1
ATOM 1038 O O . PRO A 1 133 ? -7.042 -16.360 10.095 1.00 96.88 133 PRO A O 1
ATOM 1041 N N . ARG A 1 134 ? -4.910 -16.889 10.565 1.00 95.62 134 ARG A N 1
ATOM 1042 C CA . ARG A 1 134 ? -5.204 -17.829 11.666 1.00 95.62 134 ARG A CA 1
ATOM 1043 C C . ARG A 1 134 ? -5.225 -17.141 13.036 1.00 95.62 134 ARG A C 1
ATOM 1045 O O . ARG A 1 134 ? -5.025 -17.774 14.065 1.00 95.62 134 ARG A O 1
ATOM 1052 N N . PHE A 1 135 ? -5.441 -15.830 13.043 1.00 96.19 135 PHE A N 1
ATOM 1053 C CA . PHE A 1 135 ? -5.449 -14.979 14.225 1.00 96.19 135 PHE A CA 1
ATOM 1054 C C . PHE A 1 135 ? -6.581 -13.947 14.140 1.00 96.19 135 PHE A C 1
ATOM 1056 O O . PHE A 1 135 ? -7.184 -13.739 13.088 1.00 96.19 135 PHE A O 1
ATOM 1063 N N . ALA A 1 136 ? -6.880 -13.282 15.256 1.00 94.50 136 ALA A N 1
ATOM 1064 C CA . ALA A 1 136 ? -8.014 -12.367 15.342 1.00 94.50 136 ALA A CA 1
ATOM 1065 C C . ALA A 1 136 ? -7.843 -11.104 14.472 1.00 94.50 136 ALA A C 1
ATOM 1067 O O . ALA A 1 136 ? -6.788 -10.468 14.468 1.00 94.50 136 ALA A O 1
ATOM 1068 N N . MET A 1 137 ? -8.928 -10.671 13.822 1.00 94.94 137 MET A N 1
ATOM 1069 C CA . MET A 1 137 ? -8.962 -9.504 12.924 1.00 94.94 137 MET A CA 1
ATOM 1070 C C . MET A 1 137 ? -8.374 -8.197 13.495 1.00 94.94 137 MET A C 1
ATOM 1072 O O . MET A 1 137 ? -7.717 -7.479 12.742 1.00 94.94 137 MET A O 1
ATOM 1076 N N . PRO A 1 138 ? -8.531 -7.848 14.790 1.00 95.12 138 PRO A N 1
ATOM 1077 C CA . PRO A 1 138 ? -7.869 -6.666 15.344 1.00 95.12 138 PRO A CA 1
ATOM 1078 C C . PRO A 1 138 ? -6.339 -6.704 15.230 1.00 95.12 138 PRO A C 1
ATOM 1080 O O . PRO A 1 138 ? -5.735 -5.657 14.998 1.00 95.12 138 PRO A O 1
ATOM 1083 N N . ARG A 1 139 ? -5.713 -7.891 15.317 1.00 97.06 139 ARG A N 1
ATOM 1084 C CA . ARG A 1 139 ? -4.260 -8.041 15.125 1.00 97.06 139 ARG A CA 1
ATOM 1085 C C .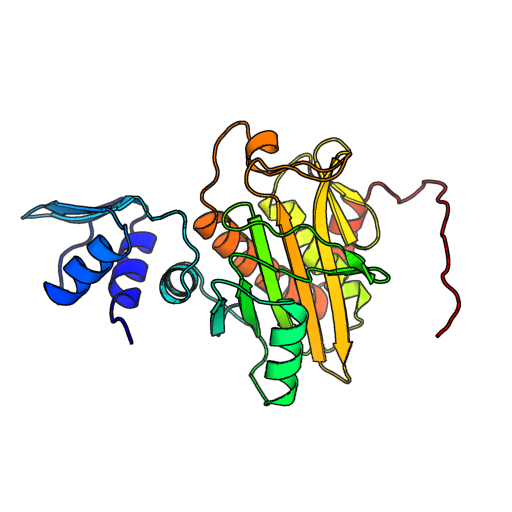 ARG A 1 139 ? -3.846 -7.677 13.702 1.00 97.06 139 ARG A C 1
ATOM 1087 O O . ARG A 1 139 ? -2.826 -7.023 13.524 1.00 97.06 139 ARG A O 1
ATOM 1094 N N . LEU A 1 140 ? -4.671 -8.027 12.710 1.00 98.00 140 LEU A N 1
ATOM 1095 C CA . LEU A 1 140 ? -4.435 -7.668 11.310 1.00 98.00 140 LEU A CA 1
ATOM 1096 C C . LEU A 1 140 ? -4.429 -6.148 11.114 1.00 98.00 140 LEU A C 1
ATOM 1098 O O . LEU A 1 140 ? -3.526 -5.608 10.483 1.00 98.00 140 LEU A O 1
ATOM 1102 N N . THR A 1 141 ? -5.411 -5.448 11.686 1.00 97.75 141 THR A N 1
ATOM 1103 C CA . THR A 1 141 ? -5.493 -3.983 11.591 1.00 97.75 141 THR A CA 1
ATOM 1104 C C . THR A 1 141 ? -4.319 -3.303 12.301 1.00 97.75 141 THR A C 1
ATOM 1106 O O . THR A 1 141 ? -3.750 -2.359 11.756 1.00 97.75 141 THR A O 1
ATOM 1109 N N . ILE A 1 142 ? -3.919 -3.803 13.477 1.00 98.31 142 ILE A N 1
ATOM 1110 C CA . ILE A 1 142 ? -2.720 -3.342 14.194 1.00 98.31 142 ILE A CA 1
ATOM 1111 C C . ILE A 1 142 ? -1.487 -3.494 13.302 1.00 98.31 142 ILE A C 1
ATOM 1113 O O . ILE A 1 142 ? -0.810 -2.502 13.029 1.00 98.31 142 ILE A O 1
ATOM 1117 N N . ALA A 1 143 ? -1.254 -4.695 12.774 1.00 98.44 143 ALA A N 1
ATOM 1118 C CA . ALA A 1 143 ? -0.096 -4.992 11.945 1.00 98.44 143 ALA A CA 1
ATOM 1119 C C . ALA A 1 143 ? -0.037 -4.125 10.682 1.00 98.44 143 ALA A C 1
ATOM 1121 O O . ALA A 1 143 ? 0.997 -3.535 10.375 1.00 98.44 143 ALA A O 1
ATOM 1122 N N . ALA A 1 144 ? -1.170 -3.968 9.997 1.00 98.69 144 ALA A N 1
ATOM 1123 C CA . ALA A 1 144 ? -1.270 -3.104 8.830 1.00 98.69 144 ALA A CA 1
ATOM 1124 C C . ALA A 1 144 ? -1.001 -1.628 9.164 1.00 98.69 144 ALA A C 1
ATOM 1126 O O . ALA A 1 144 ? -0.343 -0.930 8.397 1.00 98.69 144 ALA A O 1
ATOM 1127 N N . SER A 1 145 ? -1.477 -1.145 10.317 1.00 98.50 145 SER A N 1
ATOM 1128 C CA . SER A 1 145 ? -1.247 0.244 10.738 1.00 98.50 145 SER A CA 1
ATOM 1129 C C . SER A 1 145 ? 0.210 0.524 11.091 1.00 98.50 145 SER A C 1
ATOM 1131 O O . SER A 1 145 ? 0.707 1.601 10.764 1.00 98.50 145 SER A O 1
ATOM 1133 N N . VAL A 1 146 ? 0.913 -0.458 11.664 1.00 98.62 146 VAL A N 1
ATOM 1134 C CA . VAL A 1 146 ? 2.361 -0.385 11.890 1.00 98.62 146 VAL A CA 1
ATOM 1135 C C . VAL A 1 146 ? 3.114 -0.382 10.562 1.00 98.62 146 VAL A C 1
ATOM 1137 O O . VAL A 1 146 ? 3.937 0.504 10.355 1.00 98.62 146 VAL A O 1
ATOM 1140 N N . ALA A 1 147 ? 2.786 -1.285 9.630 1.00 98.69 147 ALA A N 1
ATOM 1141 C CA . ALA A 1 147 ? 3.412 -1.329 8.306 1.00 98.69 147 ALA A CA 1
ATOM 1142 C C . ALA A 1 147 ? 3.298 0.014 7.567 1.00 98.69 147 ALA A C 1
ATOM 1144 O O . ALA A 1 147 ? 4.293 0.556 7.085 1.00 98.69 147 ALA A O 1
ATOM 1145 N N . VAL A 1 148 ? 2.093 0.597 7.532 1.00 98.69 148 VAL A N 1
ATOM 1146 C CA . VAL A 1 148 ? 1.878 1.917 6.925 1.00 98.69 148 VAL A CA 1
ATOM 1147 C C . VAL A 1 148 ? 2.692 2.986 7.658 1.00 98.69 148 VAL A C 1
ATOM 1149 O O . VAL A 1 148 ? 3.388 3.759 7.005 1.00 98.69 148 VAL A O 1
ATOM 1152 N N . ALA A 1 149 ? 2.661 3.029 8.994 1.00 98.31 149 ALA A N 1
ATOM 1153 C CA . ALA A 1 149 ? 3.418 4.020 9.761 1.00 98.31 149 ALA A CA 1
ATOM 1154 C C . ALA A 1 149 ? 4.941 3.916 9.540 1.00 98.31 149 ALA A C 1
ATOM 1156 O O . ALA A 1 149 ? 5.596 4.947 9.412 1.00 98.31 149 ALA A O 1
ATOM 1157 N N . ARG A 1 150 ? 5.498 2.701 9.428 1.00 98.06 150 ARG A N 1
ATOM 1158 C CA . ARG A 1 150 ? 6.921 2.474 9.116 1.00 98.06 150 ARG A CA 1
ATOM 1159 C C . ARG A 1 150 ? 7.305 3.018 7.741 1.00 98.06 150 ARG A C 1
ATOM 1161 O O . ARG A 1 150 ? 8.336 3.669 7.613 1.00 98.06 150 ARG A O 1
ATOM 1168 N N . VAL A 1 151 ? 6.477 2.784 6.720 1.00 98.06 151 VAL A N 1
ATOM 1169 C CA . VAL A 1 151 ? 6.752 3.272 5.356 1.00 98.06 151 VAL A CA 1
ATOM 1170 C C . VAL A 1 151 ? 6.661 4.789 5.267 1.00 98.06 151 VAL A C 1
ATOM 1172 O O . VAL A 1 151 ? 7.493 5.407 4.602 1.00 98.06 151 VAL A O 1
ATOM 1175 N N . VAL A 1 152 ? 5.666 5.372 5.937 1.00 96.12 152 VAL A N 1
ATOM 1176 C CA . VAL A 1 152 ? 5.467 6.824 6.005 1.00 96.12 152 VAL A CA 1
ATOM 1177 C C . VAL A 1 152 ? 6.618 7.503 6.757 1.00 96.12 152 VAL A C 1
ATOM 1179 O O . VAL A 1 152 ? 7.045 8.581 6.355 1.00 96.12 152 VAL A O 1
ATOM 1182 N N . GLY A 1 153 ? 7.131 6.873 7.816 1.00 95.56 153 GLY A N 1
ATOM 1183 C CA . GLY A 1 153 ? 8.208 7.411 8.645 1.00 95.56 153 GLY A CA 1
ATOM 1184 C C . GLY A 1 153 ? 7.725 8.367 9.740 1.00 95.56 153 GLY A C 1
ATOM 1185 O O . GLY A 1 153 ? 6.533 8.611 9.918 1.00 95.56 153 GLY A O 1
ATOM 1186 N N . GLU A 1 154 ? 8.659 8.901 10.524 1.00 93.88 154 GLU A N 1
ATOM 1187 C CA . GLU A 1 154 ? 8.347 9.857 11.592 1.00 93.88 154 GLU A CA 1
ATOM 1188 C C . GLU A 1 154 ? 7.966 11.243 11.030 1.00 93.88 154 GLU A C 1
ATOM 1190 O O . GLU A 1 154 ? 8.569 11.670 10.047 1.00 93.88 154 GLU A O 1
ATOM 1195 N N . PRO A 1 155 ? 7.014 11.973 11.651 1.00 95.81 155 PRO A N 1
ATOM 1196 C CA . PRO A 1 155 ? 6.358 11.684 12.924 1.00 95.81 155 PRO A CA 1
ATOM 1197 C C . PRO A 1 155 ? 4.987 11.001 12.758 1.00 95.81 155 PRO A C 1
ATOM 1199 O O . PRO A 1 155 ? 4.021 11.390 13.422 1.00 95.81 155 PRO A O 1
ATOM 1202 N N . ALA A 1 156 ? 4.844 10.004 11.875 1.00 97.38 156 ALA A N 1
ATOM 1203 C CA . ALA A 1 156 ? 3.573 9.302 11.713 1.00 97.38 156 ALA A CA 1
ATOM 1204 C C . ALA A 1 156 ? 3.072 8.698 13.034 1.00 97.38 156 ALA A C 1
ATOM 1206 O O . ALA A 1 156 ? 3.819 8.113 13.825 1.00 97.38 156 ALA A O 1
ATOM 1207 N N . ARG A 1 157 ? 1.769 8.835 13.274 1.00 98.00 157 ARG A N 1
ATOM 1208 C CA . ARG A 1 157 ? 1.086 8.322 14.465 1.00 98.00 157 ARG A CA 1
ATOM 1209 C C . ARG A 1 157 ? -0.142 7.519 14.085 1.00 98.00 157 ARG A C 1
ATOM 1211 O O . ARG A 1 157 ? -0.740 7.748 13.039 1.00 98.00 157 ARG A O 1
ATOM 1218 N N . ILE A 1 158 ? -0.554 6.612 14.960 1.00 98.44 158 ILE A N 1
ATOM 1219 C CA . ILE A 1 158 ? -1.723 5.764 14.740 1.00 98.44 158 ILE A CA 1
ATOM 1220 C C . ILE A 1 158 ? -2.867 6.278 15.609 1.00 98.44 158 ILE A C 1
ATOM 1222 O O . ILE A 1 158 ? -2.775 6.310 16.835 1.00 98.44 158 ILE A O 1
ATOM 1226 N N . LYS A 1 159 ? -3.968 6.679 14.976 1.00 97.19 159 LYS A N 1
ATOM 1227 C CA . LYS A 1 159 ? -5.223 6.974 15.664 1.00 97.19 159 LYS A CA 1
ATOM 1228 C C . LYS A 1 159 ? -6.061 5.701 15.667 1.00 97.19 159 LYS A C 1
ATOM 1230 O O . LYS A 1 159 ? -6.488 5.226 14.610 1.00 97.19 159 LYS A O 1
ATOM 1235 N N . TRP A 1 160 ? -6.290 5.141 16.856 1.00 94.94 160 TRP A N 1
ATOM 1236 C CA . TRP A 1 160 ? -7.071 3.915 16.978 1.00 94.94 160 TRP A CA 1
ATOM 1237 C C . TRP A 1 160 ? -8.485 4.102 16.394 1.00 94.94 160 TRP A C 1
ATOM 1239 O O . TRP A 1 160 ? -9.100 5.158 16.583 1.00 94.94 160 TRP A O 1
ATOM 1249 N N . PRO A 1 161 ? -9.025 3.079 15.711 1.00 91.81 161 PRO A N 1
ATOM 1250 C CA . PRO A 1 161 ? -8.420 1.754 15.516 1.00 91.81 161 PRO A CA 1
ATOM 1251 C C . PRO A 1 161 ? -7.641 1.560 14.218 1.00 91.81 161 PRO A C 1
ATOM 1253 O O . PRO A 1 161 ? -7.057 0.496 14.052 1.00 91.81 161 PRO A O 1
ATOM 1256 N N . ASN A 1 162 ? -7.683 2.495 13.269 1.00 95.12 162 ASN A N 1
ATOM 1257 C CA . ASN A 1 162 ? -7.381 2.143 11.879 1.00 95.12 162 ASN A CA 1
ATOM 1258 C C . ASN A 1 162 ? -6.865 3.292 11.001 1.00 95.12 162 ASN A C 1
ATOM 1260 O O . ASN A 1 162 ? -6.803 3.131 9.782 1.00 95.12 162 ASN A O 1
ATOM 1264 N N . ASP A 1 163 ? -6.531 4.441 11.585 1.00 97.94 163 ASP A N 1
ATOM 1265 C CA . ASP A 1 163 ? -6.095 5.615 10.831 1.00 97.94 163 ASP A CA 1
ATOM 1266 C C . ASP A 1 163 ? -4.619 5.914 11.115 1.00 97.94 163 ASP A C 1
ATOM 1268 O O . ASP A 1 163 ? -4.192 5.926 12.271 1.00 97.94 163 ASP A O 1
ATOM 1272 N N . VAL A 1 164 ? -3.847 6.195 10.063 1.00 98.56 164 VAL A N 1
ATOM 1273 C CA . VAL A 1 164 ? -2.480 6.720 10.192 1.00 98.56 164 VAL A CA 1
ATOM 1274 C C . VAL A 1 164 ? -2.510 8.218 9.933 1.00 98.56 164 VAL A C 1
ATOM 1276 O O . VAL A 1 164 ? -3.098 8.695 8.958 1.00 98.56 164 VAL A O 1
ATOM 1279 N N . MET A 1 165 ? -1.889 8.957 10.841 1.00 98.31 165 MET A N 1
ATOM 1280 C CA . MET A 1 165 ? -1.914 10.406 10.935 1.00 98.31 165 MET A CA 1
ATOM 1281 C C . MET A 1 165 ? -0.507 10.963 10.736 1.00 98.31 165 MET A C 1
ATOM 1283 O O . MET A 1 165 ? 0.462 10.397 11.235 1.00 98.31 165 MET A O 1
ATOM 1287 N N . TRP A 1 166 ? -0.409 12.118 10.090 1.00 97.62 166 TRP A N 1
ATOM 1288 C CA . TRP A 1 166 ? 0.801 12.922 9.989 1.00 97.62 166 TRP A CA 1
ATOM 1289 C C . TRP A 1 166 ? 0.508 14.326 10.507 1.00 97.62 166 TRP A C 1
ATOM 1291 O O . TRP A 1 166 ? -0.398 14.990 10.001 1.00 97.62 166 TRP A O 1
ATOM 1301 N N . ALA A 1 167 ? 1.230 14.759 11.544 1.00 93.94 167 ALA A N 1
ATOM 1302 C CA . ALA A 1 167 ? 1.025 16.059 12.194 1.00 93.94 167 ALA A CA 1
ATOM 1303 C C . ALA A 1 167 ? -0.462 16.354 12.515 1.00 93.94 167 ALA A C 1
ATOM 1305 O O . ALA A 1 167 ? -0.992 17.421 12.216 1.00 93.94 167 ALA A O 1
ATOM 1306 N N . GLY A 1 168 ? -1.176 15.361 13.061 1.00 94.12 168 GLY A N 1
ATOM 1307 C CA . GLY A 1 168 ? -2.598 15.478 13.419 1.00 94.12 168 GLY A CA 1
ATOM 1308 C C . GLY A 1 168 ? -3.590 15.377 12.252 1.00 94.12 168 GLY A C 1
ATOM 1309 O O . GLY A 1 168 ? -4.794 15.297 12.495 1.00 94.12 168 GLY A O 1
ATOM 1310 N N . ARG A 1 169 ? -3.119 15.306 11.001 1.00 97.38 169 ARG A N 1
ATOM 1311 C CA . ARG A 1 169 ? -3.949 15.160 9.796 1.00 97.38 169 ARG A CA 1
ATOM 1312 C C . ARG A 1 169 ? -3.943 13.723 9.290 1.00 97.38 169 ARG A C 1
ATOM 1314 O O . ARG A 1 169 ? -2.935 13.032 9.373 1.00 97.38 169 ARG A O 1
ATOM 1321 N N . LYS A 1 170 ? -5.069 13.249 8.768 1.00 97.94 170 LYS A N 1
ATOM 1322 C CA . LYS A 1 170 ? -5.226 11.870 8.301 1.00 97.94 170 LYS A CA 1
ATOM 1323 C C . LYS A 1 170 ? -4.491 11.647 6.983 1.00 97.94 170 LYS A C 1
ATOM 1325 O O . LYS A 1 170 ? -4.781 12.316 5.997 1.00 97.94 170 LYS A O 1
ATOM 1330 N N . LEU A 1 171 ? -3.577 10.687 6.970 1.00 98.31 171 LEU A N 1
ATOM 1331 C CA . LEU A 1 171 ? -2.760 10.341 5.809 1.00 98.31 171 LEU A CA 1
ATOM 1332 C C . LEU A 1 171 ? -3.224 9.033 5.155 1.00 98.31 171 LEU A C 1
ATOM 1334 O O . LEU A 1 171 ? -3.263 8.924 3.930 1.00 98.31 171 LEU A O 1
ATOM 1338 N N . ALA A 1 172 ? -3.587 8.046 5.976 1.00 98.69 172 ALA A N 1
ATOM 1339 C CA . ALA A 1 172 ? -4.041 6.748 5.502 1.00 98.69 172 ALA A CA 1
ATOM 1340 C C . ALA A 1 172 ? -5.192 6.196 6.344 1.00 98.69 172 ALA A C 1
ATOM 1342 O O . ALA A 1 172 ? -5.378 6.559 7.510 1.00 98.69 172 ALA A O 1
ATOM 1343 N N . GLY A 1 173 ? -5.962 5.302 5.737 1.00 98.44 173 GLY A N 1
ATOM 1344 C CA . GLY A 1 173 ? -7.031 4.555 6.381 1.00 98.44 173 GLY A CA 1
ATOM 1345 C C . GLY A 1 173 ? -6.925 3.076 6.051 1.00 98.44 173 GLY A C 1
ATOM 1346 O O . GLY A 1 173 ? -6.658 2.700 4.910 1.00 98.44 173 GLY A O 1
ATOM 1347 N N . ILE A 1 174 ? -7.157 2.247 7.062 1.00 98.62 174 ILE A N 1
ATOM 1348 C CA . ILE A 1 174 ? -7.145 0.790 6.948 1.00 98.62 174 ILE A CA 1
ATOM 1349 C C . ILE A 1 174 ? -8.554 0.265 7.200 1.00 98.62 174 ILE A C 1
ATOM 1351 O O . ILE A 1 174 ? -9.241 0.700 8.127 1.00 98.62 174 ILE A O 1
ATOM 1355 N N . LEU A 1 175 ? -9.003 -0.669 6.371 1.00 97.81 175 LEU A N 1
ATOM 1356 C CA . LEU A 1 175 ? -10.306 -1.307 6.488 1.00 97.81 175 LEU A CA 1
ATOM 1357 C C . LEU A 1 175 ? -10.154 -2.817 6.326 1.00 97.81 175 LEU A C 1
ATOM 1359 O O . LEU A 1 175 ? -10.002 -3.317 5.218 1.00 97.81 175 LEU A O 1
ATOM 1363 N N . SER A 1 176 ? -10.254 -3.537 7.437 1.00 96.56 176 SER A N 1
ATOM 1364 C CA . SER A 1 176 ? -10.244 -4.998 7.443 1.00 96.56 176 SER A CA 1
ATOM 1365 C C . SER A 1 176 ? -11.680 -5.522 7.505 1.00 96.56 176 SER A C 1
ATOM 1367 O O . SER A 1 176 ? -12.383 -5.274 8.486 1.00 96.56 176 SER A O 1
ATOM 1369 N N . GLU A 1 177 ? -12.118 -6.250 6.479 1.00 96.38 177 GLU A N 1
ATOM 1370 C CA . GLU A 1 177 ? -13.433 -6.908 6.424 1.00 96.38 177 GLU A CA 1
ATOM 1371 C C . GLU A 1 177 ? -13.254 -8.428 6.389 1.00 96.38 177 GLU A C 1
ATOM 1373 O O . GLU A 1 177 ? -12.373 -8.921 5.693 1.00 96.38 177 GLU A O 1
ATOM 1378 N N . ALA A 1 178 ? -14.083 -9.180 7.117 1.00 95.25 178 ALA A N 1
ATOM 1379 C CA . ALA A 1 178 ? -14.002 -10.640 7.173 1.00 95.25 178 ALA A CA 1
ATOM 1380 C C . ALA A 1 178 ? -15.209 -11.303 6.495 1.00 95.25 178 ALA A C 1
ATOM 1382 O O . ALA A 1 178 ? -16.333 -10.807 6.581 1.00 95.25 178 ALA A O 1
ATOM 1383 N N . ARG A 1 179 ? -14.976 -12.445 5.842 1.00 93.75 179 ARG A N 1
ATOM 1384 C CA . ARG A 1 179 ? -16.000 -13.358 5.313 1.00 93.75 179 ARG A CA 1
ATOM 1385 C C . ARG A 1 179 ? -15.554 -14.794 5.577 1.00 93.75 179 ARG A C 1
ATOM 1387 O O . ARG A 1 179 ? -14.638 -15.289 4.924 1.00 93.75 179 ARG A O 1
ATOM 1394 N N . GLY A 1 180 ? -16.179 -15.454 6.552 1.00 91.38 180 GLY A N 1
ATOM 1395 C CA . GLY A 1 180 ? -15.721 -16.764 7.022 1.00 91.38 180 GLY A CA 1
ATOM 1396 C C . GLY A 1 180 ? -14.277 -16.692 7.532 1.00 91.38 180 GLY A C 1
ATOM 1397 O O . GLY A 1 180 ? -13.960 -15.854 8.371 1.00 91.38 180 GLY A O 1
ATOM 1398 N N . ASN A 1 181 ? -13.398 -17.535 6.991 1.00 91.88 181 ASN A N 1
ATOM 1399 C CA . ASN A 1 181 ? -11.963 -17.561 7.308 1.00 91.88 181 ASN A CA 1
ATOM 1400 C C . ASN A 1 181 ? -11.112 -16.588 6.468 1.00 91.88 181 ASN A C 1
ATOM 1402 O O . ASN A 1 181 ? -9.886 -16.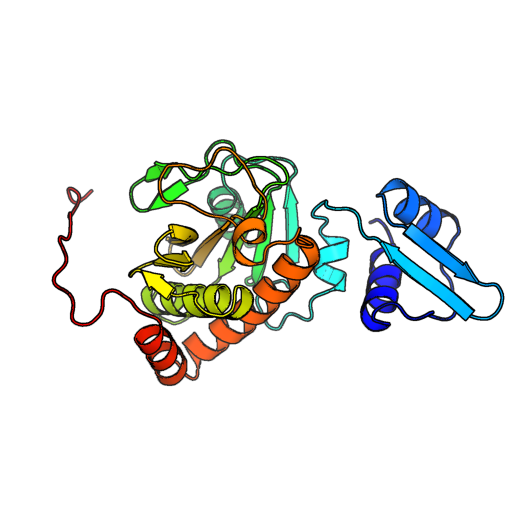612 6.549 1.00 91.88 181 ASN A O 1
ATOM 1406 N N . THR A 1 182 ? -11.744 -15.780 5.618 1.00 96.75 182 THR A N 1
ATOM 1407 C CA . THR A 1 182 ? -11.059 -14.870 4.702 1.00 96.75 182 THR A CA 1
ATOM 1408 C C . THR A 1 182 ? -11.158 -13.430 5.189 1.00 96.75 182 THR A C 1
ATOM 1410 O O . THR A 1 182 ? -12.206 -13.003 5.675 1.00 96.75 182 THR A O 1
ATOM 1413 N N . ALA A 1 183 ? -10.084 -12.665 5.008 1.00 98.06 183 ALA A N 1
ATOM 1414 C CA . ALA A 1 183 ? -10.005 -11.242 5.293 1.00 98.06 183 ALA A CA 1
ATOM 1415 C C . ALA A 1 183 ? -9.645 -10.439 4.032 1.00 98.06 183 ALA A C 1
ATOM 1417 O O . ALA A 1 183 ? -8.740 -10.808 3.286 1.00 98.06 183 ALA A O 1
ATOM 1418 N N . MET A 1 184 ? -10.321 -9.309 3.828 1.00 98.19 184 MET A N 1
ATOM 1419 C CA . MET A 1 184 ? -9.958 -8.287 2.849 1.00 98.19 184 MET A CA 1
ATOM 1420 C C . MET A 1 184 ? -9.371 -7.108 3.617 1.00 98.19 184 MET A C 1
ATOM 1422 O O . MET A 1 184 ? -10.098 -6.377 4.294 1.00 98.19 184 MET A O 1
ATOM 1426 N N . LEU A 1 185 ? -8.053 -6.950 3.532 1.00 98.69 185 LEU A N 1
ATOM 1427 C CA . LEU A 1 185 ? -7.336 -5.824 4.117 1.00 98.69 185 LEU A CA 1
ATOM 1428 C C . LEU A 1 185 ? -7.252 -4.696 3.090 1.00 98.69 185 LEU A C 1
ATOM 1430 O O . LEU A 1 185 ? -6.380 -4.721 2.228 1.00 98.69 185 LEU A O 1
ATOM 1434 N N . GLY A 1 186 ? -8.154 -3.726 3.179 1.00 98.62 186 GLY A N 1
ATOM 1435 C CA . GLY A 1 186 ? -8.129 -2.506 2.381 1.00 98.62 186 GLY A CA 1
ATOM 1436 C C . GLY A 1 186 ? -7.201 -1.458 2.985 1.00 98.62 186 GLY A C 1
ATOM 1437 O O . GLY A 1 186 ? -7.269 -1.181 4.184 1.00 98.62 186 GLY A O 1
ATOM 1438 N N . VAL A 1 187 ? -6.366 -0.846 2.150 1.00 98.88 187 VAL A N 1
ATOM 1439 C CA . VAL A 1 187 ? -5.481 0.261 2.512 1.00 98.88 187 VAL A CA 1
ATOM 1440 C C . VAL A 1 187 ? -5.679 1.394 1.511 1.00 98.88 187 VAL A C 1
ATOM 1442 O O . VAL A 1 187 ? -5.532 1.218 0.300 1.00 9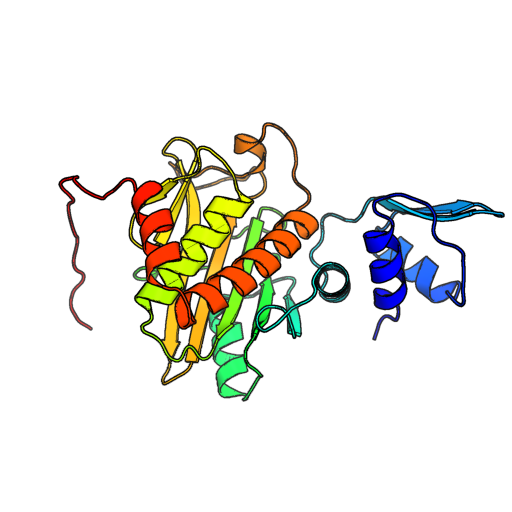8.88 187 VAL A O 1
ATOM 1445 N N . GLY A 1 188 ? -6.023 2.568 2.035 1.00 98.69 188 GLY A N 1
ATOM 1446 C CA . GLY A 1 188 ? -6.017 3.821 1.293 1.00 98.69 188 GLY A CA 1
ATOM 1447 C C . GLY A 1 188 ? -4.923 4.728 1.833 1.00 98.69 188 GLY A C 1
ATOM 1448 O O . GLY A 1 188 ? -4.977 5.105 3.002 1.00 98.69 188 GLY A O 1
ATOM 1449 N N . LEU A 1 189 ? -3.949 5.081 0.995 1.00 98.81 189 LEU A N 1
ATOM 1450 C CA . LEU A 1 189 ? -2.849 5.984 1.339 1.00 98.81 189 LEU A CA 1
ATOM 1451 C C . LEU A 1 189 ? -2.830 7.169 0.373 1.00 98.81 189 LEU A C 1
ATOM 1453 O O . LEU A 1 189 ? -2.674 6.993 -0.836 1.00 98.81 189 LEU A O 1
ATOM 1457 N N . ASN A 1 190 ? -2.964 8.377 0.916 1.00 98.69 190 ASN A N 1
ATOM 1458 C CA . ASN A 1 190 ? -2.890 9.608 0.137 1.00 98.69 190 ASN A CA 1
ATOM 1459 C C . ASN A 1 190 ? -1.424 9.900 -0.198 1.00 98.69 190 ASN A C 1
ATOM 1461 O O . ASN A 1 190 ? -0.624 10.149 0.707 1.00 98.69 190 ASN A O 1
ATOM 1465 N N . VAL A 1 191 ? -1.060 9.887 -1.482 1.00 98.50 191 VAL A N 1
ATOM 1466 C CA . VAL A 1 191 ? 0.339 10.080 -1.894 1.00 98.50 191 VAL A CA 1
ATOM 1467 C C . VAL A 1 191 ? 0.583 11.494 -2.406 1.00 98.50 191 VAL A C 1
ATOM 1469 O O . VAL A 1 191 ? 1.458 12.170 -1.880 1.00 98.50 191 VAL A O 1
ATOM 1472 N N . HIS A 1 192 ? -0.223 11.972 -3.350 1.00 98.06 192 HIS A N 1
ATOM 1473 C CA . HIS A 1 192 ? -0.076 13.289 -3.976 1.00 98.06 192 HIS A CA 1
ATOM 1474 C C . HIS A 1 192 ? -1.160 14.273 -3.538 1.00 98.06 192 HIS A C 1
ATOM 1476 O O . HIS A 1 192 ? -2.198 13.887 -2.993 1.00 98.06 192 HIS A O 1
ATOM 1482 N N . ALA A 1 193 ? -0.943 15.560 -3.811 1.00 96.56 193 ALA A N 1
ATOM 1483 C CA . ALA A 1 193 ? -1.947 16.589 -3.569 1.00 96.56 193 ALA A CA 1
ATOM 1484 C C . ALA A 1 193 ? -3.202 16.388 -4.448 1.00 96.56 193 ALA A C 1
ATOM 1486 O O . ALA A 1 193 ? -3.112 16.114 -5.653 1.00 96.56 193 ALA A O 1
ATOM 1487 N N . ALA A 1 194 ? -4.373 16.532 -3.826 1.00 96.31 194 ALA A N 1
ATOM 1488 C CA . ALA A 1 194 ? -5.705 16.489 -4.430 1.00 96.31 194 ALA A CA 1
ATOM 1489 C C . ALA A 1 194 ? -6.706 17.221 -3.514 1.00 96.31 194 ALA A C 1
ATOM 1491 O O . ALA A 1 194 ? -6.330 17.668 -2.425 1.00 96.31 194 ALA A O 1
ATOM 1492 N N . ASP A 1 195 ? -7.975 17.280 -3.921 1.00 95.00 195 ASP A N 1
ATOM 1493 C CA . ASP A 1 195 ? -9.077 17.842 -3.129 1.00 95.00 195 ASP A CA 1
ATOM 1494 C C . ASP A 1 195 ? -9.487 16.888 -1.998 1.00 95.00 195 ASP A C 1
ATOM 1496 O O . ASP A 1 195 ? -10.528 16.225 -2.019 1.00 95.00 195 ASP A O 1
ATOM 1500 N N . TRP A 1 196 ? -8.603 16.756 -1.012 1.00 95.62 196 TRP A N 1
ATOM 1501 C CA . TRP A 1 196 ? -8.826 15.890 0.134 1.00 95.62 196 TRP A CA 1
ATOM 1502 C C . TRP A 1 196 ? -9.867 16.486 1.095 1.00 95.62 196 TRP A C 1
ATOM 1504 O O . TRP A 1 196 ? -9.905 17.704 1.286 1.00 95.62 196 TRP A O 1
ATOM 1514 N N . PRO A 1 197 ? -10.668 15.647 1.781 1.00 94.12 197 PRO A N 1
ATOM 1515 C CA . PRO A 1 197 ? -11.541 16.114 2.853 1.00 94.12 197 PRO A CA 1
ATOM 1516 C C . PRO A 1 197 ? -10.774 16.878 3.940 1.00 94.12 197 PRO A C 1
ATOM 1518 O O . PRO A 1 197 ? -9.596 16.613 4.202 1.00 94.12 197 PRO A O 1
ATOM 1521 N N . ALA A 1 198 ? -11.468 17.783 4.632 1.00 94.44 198 ALA A N 1
ATOM 1522 C CA . ALA A 1 198 ? -10.888 18.547 5.732 1.00 94.44 198 ALA A CA 1
ATOM 1523 C C . ALA A 1 198 ? -10.215 17.630 6.772 1.00 94.44 198 ALA A C 1
ATOM 1525 O O . ALA A 1 198 ? -10.743 16.585 7.159 1.00 94.44 198 ALA A O 1
ATOM 1526 N N . GLY A 1 199 ? -9.023 18.028 7.220 1.00 95.06 199 GLY A N 1
ATOM 1527 C CA . GLY A 1 199 ? -8.228 17.256 8.175 1.00 95.06 199 GLY A CA 1
ATOM 1528 C C . GLY A 1 199 ? -7.440 16.088 7.572 1.00 95.06 199 GLY A C 1
ATOM 1529 O O . GLY A 1 199 ? -6.764 15.395 8.327 1.00 95.06 199 GLY A O 1
ATOM 1530 N N . ALA A 1 200 ? -7.467 15.865 6.254 1.00 97.44 200 ALA A N 1
ATOM 1531 C CA . ALA A 1 200 ? -6.577 14.919 5.575 1.00 97.44 200 ALA A CA 1
ATOM 1532 C C . ALA A 1 200 ? -5.289 15.594 5.063 1.00 97.44 200 ALA A C 1
ATOM 1534 O O . ALA A 1 200 ? -5.230 16.816 4.937 1.00 97.44 200 ALA A O 1
ATOM 1535 N N . THR A 1 201 ? -4.247 14.807 4.801 1.00 98.00 201 THR A N 1
ATOM 1536 C CA . THR A 1 201 ? -2.962 15.200 4.190 1.00 98.00 201 THR A CA 1
ATOM 1537 C C . THR A 1 201 ? -2.481 14.090 3.245 1.00 98.00 201 THR A C 1
ATOM 1539 O O . THR A 1 201 ? -3.143 13.056 3.132 1.00 98.00 201 THR A O 1
ATOM 1542 N N . CYS A 1 202 ? -1.352 14.289 2.563 1.00 98.44 202 CYS A N 1
ATOM 1543 C CA . CYS A 1 202 ? -0.729 13.316 1.659 1.00 98.44 202 CYS A CA 1
ATOM 1544 C C . CYS A 1 202 ? 0.791 13.222 1.870 1.00 98.44 202 CYS A C 1
ATOM 1546 O O . CYS A 1 202 ? 1.385 14.097 2.505 1.00 98.44 202 CYS A O 1
ATOM 1548 N N . LEU A 1 203 ? 1.419 12.160 1.351 1.00 97.75 203 LEU A N 1
ATOM 1549 C CA . LEU A 1 203 ? 2.861 11.938 1.507 1.00 97.75 203 LEU A CA 1
ATOM 1550 C C . LEU A 1 203 ? 3.707 13.037 0.864 1.00 97.75 203 LEU A C 1
ATOM 1552 O O . LEU A 1 203 ? 4.722 13.418 1.426 1.00 97.75 203 LEU A O 1
ATOM 1556 N N . GLU A 1 204 ? 3.288 13.569 -0.280 1.00 97.56 204 GLU A N 1
ATOM 1557 C CA . GLU A 1 204 ? 3.980 14.663 -0.960 1.00 97.56 204 GLU A CA 1
ATOM 1558 C C . GLU A 1 204 ? 4.086 15.904 -0.070 1.00 97.56 204 GLU A C 1
ATOM 1560 O O . GLU A 1 204 ? 5.159 16.481 0.070 1.00 97.56 204 GLU A O 1
ATOM 1565 N N . GLN A 1 205 ? 2.992 16.267 0.604 1.00 96.19 205 GLN A N 1
ATOM 1566 C CA . GLN A 1 205 ? 2.982 17.368 1.569 1.00 96.19 205 GLN A CA 1
ATOM 1567 C C . GLN A 1 205 ? 3.779 17.039 2.835 1.00 96.19 205 GLN A C 1
ATOM 1569 O O . GLN A 1 205 ? 4.420 17.920 3.396 1.00 96.19 205 GLN A O 1
ATOM 1574 N N . ALA A 1 206 ? 3.735 15.785 3.290 1.00 93.88 206 ALA A N 1
ATOM 1575 C CA . ALA A 1 206 ? 4.479 15.326 4.460 1.00 93.88 206 ALA A CA 1
ATOM 1576 C C . ALA A 1 206 ? 6.001 15.361 4.239 1.00 93.88 206 ALA A C 1
ATOM 1578 O O . ALA A 1 206 ? 6.737 15.801 5.116 1.00 93.88 206 ALA A O 1
ATOM 1579 N N . ALA A 1 207 ? 6.455 14.926 3.063 1.00 93.56 207 ALA A N 1
ATOM 1580 C CA . ALA A 1 207 ? 7.863 14.849 2.690 1.00 93.56 207 ALA A CA 1
ATOM 1581 C C . ALA A 1 207 ? 8.401 16.135 2.037 1.00 93.56 207 ALA A C 1
ATOM 1583 O O . ALA A 1 207 ? 9.605 16.247 1.831 1.00 93.56 207 ALA A O 1
ATOM 1584 N N . GLY A 1 208 ? 7.532 17.079 1.663 1.00 94.00 208 GLY A N 1
ATOM 1585 C CA . GLY A 1 208 ? 7.918 18.308 0.961 1.00 94.00 208 GLY A CA 1
ATOM 1586 C C . GLY A 1 208 ? 8.357 18.098 -0.493 1.00 94.00 208 GLY A C 1
ATOM 1587 O O . GLY A 1 208 ? 8.859 19.028 -1.118 1.00 94.00 208 GLY A O 1
ATOM 1588 N N . GLN A 1 209 ? 8.178 16.896 -1.045 1.00 94.38 209 GLN A N 1
ATOM 1589 C CA . GLN A 1 209 ? 8.569 16.556 -2.411 1.00 94.38 209 GLN A CA 1
ATOM 1590 C C . GLN A 1 209 ? 7.655 15.485 -3.005 1.00 94.38 209 GLN A C 1
ATOM 1592 O O . GLN A 1 209 ? 7.075 14.663 -2.285 1.00 94.38 209 GLN A O 1
ATOM 1597 N N . ARG A 1 210 ? 7.570 15.449 -4.337 1.00 94.06 210 ARG A N 1
ATOM 1598 C CA . ARG A 1 210 ? 6.810 14.424 -5.059 1.00 94.06 210 ARG A CA 1
ATOM 1599 C C . ARG A 1 210 ? 7.372 13.030 -4.766 1.00 94.06 210 ARG A C 1
ATOM 1601 O O . ARG A 1 210 ? 8.579 12.843 -4.663 1.00 94.06 210 ARG A O 1
ATOM 1608 N N . GLN A 1 211 ? 6.477 12.058 -4.630 1.00 94.88 211 GLN A N 1
ATOM 1609 C CA . GLN A 1 211 ? 6.811 10.672 -4.299 1.00 94.88 211 GLN A CA 1
ATOM 1610 C C . GLN A 1 211 ? 6.681 9.753 -5.519 1.00 94.88 211 GLN A C 1
ATOM 1612 O O . GLN A 1 211 ? 5.788 9.941 -6.339 1.00 94.88 211 GLN A O 1
ATOM 1617 N N . ASP A 1 212 ? 7.517 8.720 -5.611 1.00 94.50 212 ASP A N 1
ATOM 1618 C CA . ASP A 1 212 ? 7.297 7.608 -6.543 1.00 94.50 212 ASP A CA 1
ATOM 1619 C C . ASP A 1 212 ? 6.255 6.652 -5.936 1.00 94.50 212 ASP A C 1
ATOM 1621 O O . ASP A 1 212 ? 6.542 5.917 -4.985 1.00 94.50 212 ASP A O 1
ATOM 1625 N N . ARG A 1 213 ? 5.025 6.656 -6.474 1.00 96.69 213 ARG A N 1
ATOM 1626 C CA . ARG A 1 213 ? 3.937 5.796 -5.975 1.00 96.69 213 ARG A CA 1
ATOM 1627 C C . ARG A 1 213 ? 4.267 4.312 -6.071 1.00 96.69 213 ARG A C 1
ATOM 1629 O O . ARG A 1 213 ? 3.837 3.554 -5.204 1.00 96.69 213 ARG A O 1
ATOM 1636 N N . ILE A 1 214 ? 5.000 3.889 -7.097 1.00 95.50 214 ILE A N 1
ATOM 1637 C CA . ILE A 1 214 ? 5.326 2.484 -7.332 1.00 95.50 214 ILE A CA 1
ATOM 1638 C C . ILE A 1 214 ? 6.364 2.039 -6.299 1.00 95.50 214 ILE A C 1
ATOM 1640 O O . ILE A 1 214 ? 6.201 0.985 -5.681 1.00 95.50 214 ILE A O 1
ATOM 1644 N N . ALA A 1 215 ? 7.378 2.867 -6.034 1.00 94.50 215 ALA A N 1
ATOM 1645 C CA . ALA A 1 215 ? 8.348 2.609 -4.971 1.00 94.50 215 ALA A CA 1
ATOM 1646 C C . ALA A 1 215 ? 7.688 2.576 -3.581 1.00 94.50 215 ALA A C 1
ATOM 1648 O O . ALA A 1 215 ? 7.962 1.674 -2.785 1.00 94.50 215 ALA A O 1
ATOM 1649 N N . VAL A 1 216 ? 6.775 3.513 -3.291 1.00 97.88 216 VAL A N 1
ATOM 1650 C CA . VAL A 1 216 ? 6.001 3.517 -2.036 1.00 97.88 216 VAL A CA 1
ATOM 1651 C C . VAL A 1 216 ? 5.131 2.263 -1.925 1.00 97.88 216 VAL A C 1
ATOM 1653 O O . VAL A 1 216 ? 5.105 1.637 -0.867 1.00 97.88 216 VAL A O 1
ATOM 1656 N N . ALA A 1 217 ? 4.454 1.857 -3.003 1.00 98.44 217 ALA A N 1
ATOM 1657 C CA . ALA A 1 217 ? 3.641 0.645 -3.027 1.00 98.44 217 ALA A CA 1
ATOM 1658 C C . ALA A 1 217 ? 4.485 -0.606 -2.769 1.00 98.44 217 ALA A C 1
ATOM 1660 O O . ALA A 1 217 ? 4.117 -1.409 -1.918 1.00 98.44 217 ALA A O 1
ATOM 1661 N N . ALA A 1 218 ? 5.633 -0.752 -3.436 1.00 97.62 218 ALA A N 1
ATOM 1662 C CA . ALA A 1 218 ? 6.531 -1.888 -3.240 1.00 97.62 218 ALA A CA 1
ATOM 1663 C C . ALA A 1 218 ? 7.031 -1.981 -1.787 1.00 97.62 218 ALA A C 1
ATOM 1665 O O . ALA A 1 218 ? 6.921 -3.040 -1.166 1.00 97.62 218 ALA A O 1
ATOM 1666 N N . ARG A 1 219 ? 7.484 -0.857 -1.209 1.00 97.94 219 ARG A N 1
ATOM 1667 C CA . ARG A 1 219 ? 7.878 -0.777 0.211 1.00 97.94 219 ARG A CA 1
ATOM 1668 C C . ARG A 1 219 ? 6.728 -1.152 1.142 1.00 97.94 219 ARG A C 1
ATOM 1670 O O . ARG A 1 219 ? 6.931 -1.874 2.112 1.00 97.94 219 ARG A O 1
ATOM 1677 N N . LEU A 1 220 ? 5.516 -0.693 0.836 1.00 98.75 220 LEU A N 1
ATOM 1678 C CA . LEU A 1 220 ? 4.333 -0.991 1.634 1.00 98.75 220 LEU A CA 1
ATOM 1679 C C . LEU A 1 220 ? 3.912 -2.455 1.554 1.00 98.75 220 LEU A C 1
ATOM 1681 O O . LEU A 1 220 ? 3.557 -3.020 2.582 1.00 98.75 220 LEU A O 1
ATOM 1685 N N . LEU A 1 221 ? 3.986 -3.090 0.386 1.00 98.75 221 LEU A N 1
ATOM 1686 C CA . LEU A 1 221 ? 3.725 -4.524 0.266 1.00 98.75 221 LEU A CA 1
ATOM 1687 C C . LEU A 1 221 ? 4.750 -5.347 1.049 1.00 98.75 221 LEU A C 1
ATOM 1689 O O . LEU A 1 221 ? 4.352 -6.263 1.764 1.00 98.75 221 LEU A O 1
ATOM 1693 N N . ALA A 1 222 ? 6.035 -4.990 0.973 1.00 98.44 222 ALA A N 1
ATOM 1694 C CA . ALA A 1 222 ? 7.089 -5.660 1.731 1.00 98.44 222 ALA A CA 1
ATOM 1695 C C . ALA A 1 222 ? 6.891 -5.519 3.253 1.00 98.44 222 ALA A C 1
ATOM 1697 O O . ALA A 1 222 ? 6.944 -6.512 3.981 1.00 98.44 222 ALA A O 1
ATOM 1698 N N . GLU A 1 223 ? 6.595 -4.310 3.744 1.00 98.62 223 GLU A N 1
ATOM 1699 C CA . GLU A 1 223 ? 6.333 -4.083 5.172 1.00 98.62 223 GLU A CA 1
ATOM 1700 C C . GLU A 1 223 ? 5.032 -4.738 5.645 1.00 98.62 223 GLU A C 1
ATOM 1702 O O . GLU A 1 223 ? 4.985 -5.270 6.754 1.00 98.62 223 GLU A O 1
ATOM 1707 N N . LEU A 1 224 ? 3.981 -4.751 4.817 1.00 98.75 224 LEU A N 1
ATOM 1708 C CA . LEU A 1 224 ? 2.745 -5.471 5.126 1.00 98.75 224 LEU A CA 1
ATOM 1709 C C . LEU A 1 224 ? 2.991 -6.974 5.231 1.00 98.75 224 LEU A C 1
ATOM 1711 O O . LEU A 1 224 ? 2.496 -7.592 6.170 1.00 98.75 224 LEU A O 1
ATOM 1715 N N . ASP A 1 225 ? 3.756 -7.553 4.305 1.00 98.50 225 ASP A N 1
ATOM 1716 C CA . ASP A 1 225 ? 4.091 -8.976 4.315 1.00 98.50 225 ASP A CA 1
ATOM 1717 C C . ASP A 1 225 ? 4.853 -9.365 5.589 1.00 98.50 225 ASP A C 1
ATOM 1719 O O . ASP A 1 225 ? 4.497 -10.331 6.269 1.00 98.50 225 ASP A O 1
ATOM 1723 N N . ARG A 1 226 ? 5.848 -8.551 5.969 1.00 98.25 226 ARG A N 1
ATOM 1724 C CA . ARG A 1 226 ? 6.600 -8.712 7.218 1.00 98.25 226 ARG A CA 1
ATOM 1725 C C . ARG A 1 226 ? 5.697 -8.586 8.444 1.00 98.25 226 ARG A C 1
ATOM 1727 O O . ARG A 1 226 ? 5.695 -9.468 9.299 1.00 98.25 226 ARG A O 1
ATOM 1734 N N . CYS A 1 227 ? 4.911 -7.515 8.535 1.00 98.44 227 CYS A N 1
ATOM 1735 C CA . CYS A 1 227 ? 4.029 -7.277 9.679 1.00 98.44 227 CYS A CA 1
ATOM 1736 C C . CYS A 1 227 ? 2.939 -8.352 9.800 1.00 98.44 227 CYS A C 1
ATOM 1738 O O . CYS A 1 227 ? 2.536 -8.686 10.911 1.00 98.44 227 CYS A O 1
ATOM 1740 N N . TYR A 1 228 ? 2.477 -8.919 8.683 1.00 98.31 228 TYR A N 1
ATOM 1741 C CA . TYR A 1 228 ? 1.520 -10.025 8.676 1.00 98.31 228 TYR A CA 1
ATOM 1742 C C . TYR A 1 228 ? 2.089 -11.287 9.338 1.00 98.31 228 TYR A C 1
ATOM 1744 O O . TYR A 1 228 ? 1.393 -11.925 10.127 1.00 98.31 228 TYR A O 1
ATOM 1752 N N . GLN A 1 229 ? 3.363 -11.604 9.086 1.00 97.38 229 GLN A N 1
ATOM 1753 C CA . GLN A 1 229 ? 4.067 -12.709 9.753 1.00 97.38 229 GLN A CA 1
ATOM 1754 C C . GLN A 1 229 ? 4.281 -12.417 11.240 1.00 97.38 229 GLN A C 1
ATOM 1756 O O . GLN A 1 229 ? 3.925 -13.235 12.084 1.00 97.38 229 GLN A O 1
ATOM 1761 N N . GLN A 1 230 ? 4.741 -11.207 11.577 1.00 97.19 230 GLN A N 1
ATOM 1762 C CA . GLN A 1 230 ? 4.905 -10.787 12.975 1.00 97.19 230 GLN A CA 1
ATOM 1763 C C . GLN A 1 230 ? 3.580 -10.841 13.750 1.00 97.19 230 GLN A C 1
ATOM 1765 O O . GLN A 1 230 ? 3.557 -11.205 14.918 1.00 97.19 230 GLN A O 1
ATOM 1770 N N . ALA A 1 231 ? 2.445 -10.545 13.112 1.00 97.50 231 ALA A N 1
ATOM 1771 C CA . ALA A 1 231 ? 1.134 -10.664 13.749 1.00 97.50 231 ALA A CA 1
ATOM 1772 C C . ALA A 1 231 ? 0.745 -12.112 14.100 1.00 97.50 231 ALA A C 1
ATOM 1774 O O . ALA A 1 231 ? -0.056 -12.323 15.020 1.00 97.50 231 ALA A O 1
ATOM 1775 N N . ALA A 1 232 ? 1.280 -13.088 13.361 1.00 95.69 232 ALA A N 1
ATOM 1776 C CA . ALA A 1 232 ? 1.072 -14.509 13.603 1.00 95.69 232 ALA A CA 1
ATOM 1777 C C . ALA A 1 232 ? 2.039 -15.065 14.661 1.00 95.69 232 ALA A C 1
ATOM 1779 O O . ALA A 1 232 ? 1.603 -15.825 15.522 1.00 95.69 232 ALA A O 1
ATOM 1780 N N . GLU A 1 233 ? 3.313 -14.671 14.605 1.00 95.69 233 GLU A N 1
ATOM 1781 C CA . GLU A 1 233 ? 4.405 -15.308 15.359 1.00 95.69 233 GLU A CA 1
ATOM 1782 C C . GLU A 1 233 ? 4.873 -14.487 16.573 1.00 95.69 233 GLU A C 1
ATOM 1784 O O . GLU A 1 233 ? 5.175 -15.047 17.621 1.00 95.69 233 GLU A O 1
ATOM 1789 N N . GLU A 1 234 ? 4.873 -13.156 16.470 1.00 95.62 234 GLU A N 1
ATOM 1790 C CA . GLU A 1 234 ? 5.511 -12.229 17.419 1.00 95.62 234 GLU A CA 1
ATOM 1791 C C . GLU A 1 234 ? 4.575 -11.053 17.764 1.00 95.62 234 GLU A C 1
ATOM 1793 O O . GLU A 1 234 ? 4.956 -9.878 17.738 1.00 95.62 234 GLU A O 1
ATOM 1798 N N . PHE A 1 235 ? 3.299 -11.350 18.047 1.00 97.12 235 PHE A N 1
ATOM 1799 C CA . PHE A 1 235 ? 2.272 -10.305 18.144 1.00 97.12 235 PHE A CA 1
ATOM 1800 C C . PHE A 1 235 ? 2.571 -9.248 19.223 1.00 97.12 235 PHE A C 1
ATOM 1802 O O . PHE A 1 235 ? 2.240 -8.078 19.036 1.00 97.12 235 PHE A O 1
ATOM 1809 N N . ASP A 1 236 ? 3.188 -9.635 20.340 1.00 97.62 236 ASP A N 1
ATOM 1810 C CA . ASP A 1 236 ? 3.504 -8.699 21.422 1.00 97.62 236 ASP A CA 1
ATOM 1811 C C . ASP A 1 236 ? 4.477 -7.600 20.969 1.00 97.62 236 ASP A C 1
ATOM 1813 O O . ASP A 1 236 ? 4.235 -6.431 21.265 1.00 97.62 236 ASP A O 1
ATOM 1817 N N . VAL A 1 237 ? 5.473 -7.936 20.140 1.00 97.25 237 VAL A N 1
ATOM 1818 C CA . VAL A 1 237 ? 6.445 -6.974 19.590 1.00 97.25 237 VAL A CA 1
ATOM 1819 C C . VAL A 1 237 ? 5.743 -5.922 18.731 1.00 97.25 237 VAL A C 1
ATOM 1821 O O . VAL A 1 237 ? 5.919 -4.717 18.917 1.00 97.25 237 VAL A O 1
ATOM 1824 N N . ILE A 1 238 ? 4.889 -6.357 17.799 1.00 97.38 238 ILE A N 1
ATOM 1825 C CA . ILE A 1 238 ? 4.172 -5.419 16.924 1.00 97.38 238 ILE A CA 1
ATOM 1826 C C . ILE A 1 238 ? 3.094 -4.633 17.683 1.00 97.38 238 ILE A C 1
ATOM 1828 O O . ILE A 1 238 ? 2.815 -3.481 17.343 1.00 97.38 238 ILE A O 1
ATOM 1832 N N . ARG A 1 239 ? 2.502 -5.217 18.733 1.00 97.25 239 ARG A N 1
ATOM 1833 C CA . ARG A 1 239 ? 1.557 -4.533 19.624 1.00 97.25 239 ARG A CA 1
ATOM 1834 C C . ARG A 1 239 ? 2.246 -3.425 20.418 1.00 97.25 239 ARG A C 1
ATOM 1836 O O . ARG A 1 239 ? 1.655 -2.360 20.573 1.00 97.25 239 ARG A O 1
ATOM 1843 N N . GLU A 1 240 ? 3.453 -3.658 20.923 1.00 97.88 240 GLU A N 1
ATOM 1844 C CA . GLU A 1 240 ? 4.235 -2.652 21.651 1.00 97.88 240 GLU A CA 1
ATOM 1845 C C . GLU A 1 240 ? 4.620 -1.480 20.750 1.00 97.88 240 GLU A C 1
ATOM 1847 O O . GLU A 1 240 ? 4.382 -0.327 21.115 1.00 97.88 240 GLU A O 1
ATOM 1852 N N . GLU A 1 241 ? 5.098 -1.749 19.531 1.00 97.69 241 GLU A N 1
ATOM 1853 C CA . GLU A 1 241 ? 5.363 -0.683 18.560 1.00 97.69 241 GLU A CA 1
ATOM 1854 C C . GLU A 1 241 ? 4.086 0.094 18.214 1.00 97.69 241 GLU A C 1
ATOM 1856 O O . GLU A 1 241 ? 4.077 1.328 18.173 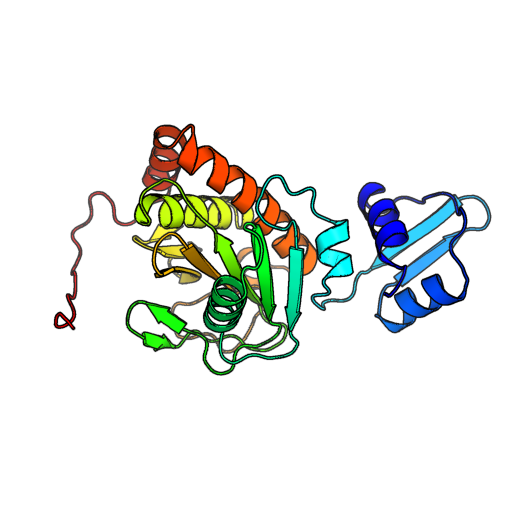1.00 97.69 241 GLU A O 1
ATOM 1861 N N . TRP A 1 242 ? 2.981 -0.620 17.990 1.00 98.19 242 TRP A N 1
ATOM 1862 C CA . TRP A 1 242 ? 1.688 0.006 17.751 1.00 98.19 242 TRP A CA 1
ATOM 1863 C C . TRP A 1 242 ? 1.282 0.924 18.908 1.00 98.19 242 TRP A C 1
ATOM 1865 O O . TRP A 1 242 ? 0.865 2.058 18.666 1.00 98.19 242 TRP A O 1
ATOM 1875 N N . ALA A 1 243 ? 1.434 0.462 20.153 1.00 97.62 243 ALA A N 1
ATOM 1876 C CA . ALA A 1 243 ? 1.103 1.223 21.351 1.00 97.62 243 ALA A CA 1
ATOM 1877 C C . ALA A 1 243 ? 1.965 2.487 21.475 1.00 97.62 243 ALA A C 1
ATOM 1879 O O . ALA A 1 243 ? 1.421 3.560 21.731 1.00 97.62 243 ALA A O 1
ATOM 1880 N N . ALA A 1 244 ? 3.269 2.393 21.198 1.00 97.06 244 ALA A N 1
ATOM 1881 C CA . ALA A 1 244 ? 4.186 3.534 21.205 1.00 97.06 244 ALA A CA 1
ATOM 1882 C C . ALA A 1 244 ? 3.818 4.610 20.164 1.00 97.06 244 ALA A C 1
ATOM 1884 O O . ALA A 1 244 ? 4.027 5.803 20.387 1.00 97.06 244 ALA A O 1
ATOM 1885 N N . ARG A 1 245 ? 3.227 4.209 19.031 1.00 97.31 245 ARG A N 1
ATOM 1886 C CA . ARG A 1 245 ? 2.744 5.124 17.981 1.00 97.31 245 ARG A CA 1
ATOM 1887 C C . ARG A 1 245 ? 1.300 5.594 18.199 1.00 97.31 245 ARG A C 1
ATOM 1889 O O . ARG A 1 245 ? 0.838 6.481 17.472 1.00 97.31 245 ARG A O 1
ATOM 1896 N N . CYS A 1 246 ? 0.567 4.997 19.137 1.00 97.31 246 CYS A N 1
ATOM 1897 C CA . CYS A 1 246 ? -0.863 5.214 19.304 1.00 97.31 246 CYS A CA 1
ATOM 1898 C C . CYS A 1 246 ? -1.161 6.532 20.034 1.00 97.31 246 CYS A C 1
ATOM 1900 O O . CYS A 1 246 ? -0.739 6.741 21.165 1.00 97.31 246 CYS A O 1
ATOM 1902 N N . THR A 1 247 ? -1.954 7.419 19.430 1.00 94.69 247 THR A N 1
ATOM 1903 C CA . THR A 1 247 ? -2.295 8.725 20.035 1.00 94.69 247 THR A CA 1
ATOM 1904 C C . THR A 1 247 ? -3.486 8.685 20.982 1.00 94.69 247 THR A C 1
ATOM 1906 O O . THR A 1 247 ? -3.761 9.665 21.673 1.00 94.69 247 THR A O 1
ATOM 1909 N N . THR A 1 248 ? -4.219 7.576 21.004 1.00 91.38 248 THR A N 1
ATOM 1910 C CA . THR A 1 248 ? -5.469 7.439 21.760 1.00 91.38 248 THR A CA 1
ATOM 1911 C C . THR A 1 248 ? -5.295 6.726 23.099 1.00 91.38 248 THR A C 1
ATOM 1913 O O . THR A 1 248 ? -6.189 6.806 23.937 1.00 91.38 248 THR A O 1
ATOM 1916 N N . LEU A 1 249 ? -4.176 6.029 23.323 1.00 91.69 249 LEU A N 1
ATOM 1917 C CA . LEU A 1 249 ? -3.901 5.391 24.613 1.00 91.69 249 LEU A CA 1
ATOM 1918 C C . LEU A 1 249 ? -3.741 6.449 25.713 1.00 91.69 249 LEU A C 1
ATOM 1920 O O . LEU A 1 249 ? -3.139 7.499 25.498 1.00 91.69 249 LEU A O 1
ATOM 1924 N N . GLY A 1 250 ? -4.328 6.183 26.882 1.00 88.69 250 GLY A N 1
ATOM 1925 C CA . GLY A 1 250 ? -4.327 7.116 28.016 1.00 88.69 250 GLY A CA 1
ATOM 1926 C C . GLY A 1 250 ? -5.172 8.382 27.813 1.00 88.69 250 GLY A C 1
ATOM 1927 O O . GLY A 1 250 ? -5.111 9.291 28.637 1.00 88.69 250 GLY A O 1
ATOM 1928 N N . ARG A 1 251 ? -5.958 8.474 26.731 1.00 90.12 251 ARG A N 1
ATOM 1929 C CA . ARG A 1 251 ? -6.853 9.608 26.454 1.00 90.12 251 ARG A CA 1
ATOM 1930 C C . ARG A 1 251 ? -8.311 9.226 26.696 1.00 90.12 251 ARG A C 1
ATOM 1932 O O . ARG A 1 251 ? -8.713 8.094 26.443 1.00 90.12 251 ARG A O 1
ATOM 1939 N N . GLN A 1 252 ? -9.118 10.193 27.131 1.00 88.88 252 GLN A N 1
ATOM 1940 C CA . GLN A 1 252 ? -10.574 10.055 27.112 1.00 88.88 252 GLN A CA 1
ATOM 1941 C C . GLN A 1 252 ? -11.076 10.181 25.672 1.00 88.88 252 GLN A C 1
ATOM 1943 O O . GLN A 1 252 ? -10.676 11.088 24.942 1.00 88.88 252 GLN A O 1
ATOM 1948 N N . LEU A 1 253 ? -11.939 9.256 25.260 1.00 89.12 253 LEU A N 1
ATOM 1949 C CA . LEU A 1 253 ? -12.459 9.176 23.899 1.00 89.12 253 LEU A CA 1
ATOM 1950 C C . LEU A 1 253 ? -13.982 9.118 23.932 1.00 89.12 253 LEU A C 1
ATOM 1952 O O . LEU A 1 253 ? -14.567 8.445 24.778 1.00 89.12 253 LEU A O 1
ATOM 1956 N N . VAL A 1 254 ? -14.616 9.756 22.951 1.00 87.69 254 VAL A N 1
ATOM 1957 C CA . VAL A 1 254 ? -16.037 9.550 22.665 1.00 87.69 254 VAL A CA 1
ATOM 1958 C C . VAL A 1 254 ? -16.154 8.424 21.647 1.00 87.69 254 VAL A C 1
ATOM 1960 O O . VAL A 1 254 ? -15.670 8.537 20.518 1.00 87.69 254 VAL A O 1
ATOM 1963 N N . VAL A 1 255 ? -16.797 7.329 22.045 1.00 84.50 255 VAL A N 1
ATOM 1964 C CA . VAL A 1 255 ? -17.077 6.194 21.163 1.00 84.50 255 VAL A CA 1
ATOM 1965 C C . VAL A 1 255 ? -18.531 6.271 20.722 1.00 84.50 255 VAL A C 1
ATOM 1967 O O . VAL A 1 255 ? -19.446 6.072 21.514 1.00 84.50 255 VAL A O 1
ATOM 1970 N N . THR A 1 256 ? -18.753 6.533 19.438 1.00 83.94 256 THR A N 1
ATOM 1971 C CA . THR A 1 256 ? -20.089 6.429 18.845 1.00 83.94 256 THR A CA 1
ATOM 1972 C C . THR A 1 256 ? -20.326 4.989 18.411 1.00 83.94 256 THR A C 1
ATOM 1974 O O . THR A 1 256 ? -19.696 4.508 17.467 1.00 83.94 256 THR A O 1
ATOM 1977 N N . MET A 1 257 ? -21.235 4.293 19.089 1.00 78.12 257 MET A N 1
ATOM 1978 C CA . MET A 1 257 ? -21.696 2.974 18.660 1.00 78.12 257 MET A CA 1
ATOM 1979 C C . MET A 1 257 ? -22.875 3.139 17.697 1.00 78.12 257 MET A C 1
ATOM 1981 O O . MET A 1 257 ? -23.833 3.843 18.002 1.00 78.12 257 MET A O 1
ATOM 1985 N N . GLY A 1 258 ? -22.795 2.522 16.516 1.00 70.38 258 GLY A N 1
ATOM 1986 C CA . GLY A 1 258 ? -23.946 2.431 15.614 1.00 70.38 258 GLY A CA 1
ATOM 1987 C C . GLY A 1 258 ? -24.995 1.456 16.156 1.00 70.38 258 GLY A C 1
ATOM 1988 O O . GLY A 1 258 ? -24.675 0.601 16.984 1.00 70.38 258 GLY A O 1
ATOM 1989 N N . ALA A 1 259 ? -26.233 1.547 15.663 1.00 62.78 259 ALA A N 1
ATOM 1990 C CA . ALA A 1 259 ? -27.236 0.515 15.916 1.00 62.78 259 ALA A CA 1
ATOM 1991 C C . ALA A 1 259 ? -26.699 -0.846 15.432 1.00 62.78 259 ALA A C 1
ATOM 1993 O O . ALA A 1 259 ? -26.168 -0.938 14.320 1.00 62.78 259 ALA A O 1
ATOM 1994 N N . ARG A 1 260 ? -26.799 -1.888 16.270 1.00 47.41 260 ARG A N 1
ATOM 1995 C CA . ARG A 1 260 ? -26.512 -3.269 15.848 1.00 47.41 260 ARG A CA 1
ATOM 1996 C C . ARG A 1 260 ? -27.414 -3.584 14.646 1.00 47.41 260 ARG A C 1
ATOM 1998 O O . ARG A 1 260 ? -28.623 -3.400 14.748 1.00 47.41 260 ARG A O 1
ATOM 2005 N N . ARG A 1 261 ? -26.814 -3.984 13.524 1.00 43.59 261 ARG A N 1
ATOM 2006 C CA . ARG A 1 261 ? -27.526 -4.619 12.408 1.00 43.59 261 ARG A CA 1
ATOM 2007 C C . ARG A 1 261 ? -27.523 -6.120 12.613 1.00 43.59 261 ARG A C 1
ATOM 2009 O O . ARG A 1 261 ? -26.481 -6.611 13.106 1.00 43.59 261 ARG A O 1
#

Secondary structure (DSSP, 8-state):
--TTHHHHHHHHHTTTS-B---S--HHHHHHHHHHT-EEEEETTTEEEEEE--SS--HHHHHHT---SSTTSEEEEES-BS-HHHHHHHHHHTTPPTTEEEEES-BSS-B-GGG-B--B-TTSEEEEEEEE--SS-HHHHHHHHHHHHHHHH-TT-EEETTTEEEETTEEEEEEEEEEETTEEEEEEEEE-S---PPTTB--HHHHHTS---HHHHHHHHHHHHHHHHHHHHH-HHHHHHHHHHHBSSTTS-----PPPP-

pLDDT: mean 94.41, std 7.16, range [43.59, 98.88]

Sequence (261 aa):
MSGTRPILERLYRAEGDFVARTDESAAQLGELQRLGYVVEHHPLRGLRLVQSPDRLMAEDLRARVTPRVIGREILVFEETGSTNDVAARLAAGGRAEGTVVFAEMQTRGRGRHGRAWVSPKGKGLWFSVLLRPRFAMPRLTIAASVAVARVVGEPARIKWPNDVMWAGRKLAGILSEARGNTAMLGVGLNVHAADWPAGATCLEQAAGQRQDRIAVAARLLAELDRCYQQAAEEFDVIREEWAARCTTLGRQLVVTMGARR

Foldseek 3Di:
DLPQLVVLLQQVVCVFFFDADDPDDPVSVVVQVVQPWDWDQDPPRGIHTPDDDLDDDLSNLQSLADFPFASPAEAEAQEDQAQLVVLVVCVVVVHGFNYKYWYQAHPNDAAPPSDGDHRHGSFWTKMKGKHQDPDDPQLLQLLLQLLLDVLLDPPWFDEPPFFIDDPQATFKGWDWDDDVRIIIIIIIGGAHDDPDPPRHDHSCVRVVHHDRRSNSVSSSSRSSSVSSVCSRPVSVVSVVSNVVRYPCPPHDDDDDDDPDD

Solvent-accessible surface area (backbone atoms only — not comparable to full-atom values): 14326 Å² total; per-residue (Å²): 128,83,79,43,35,73,56,47,32,53,36,59,75,41,76,59,38,65,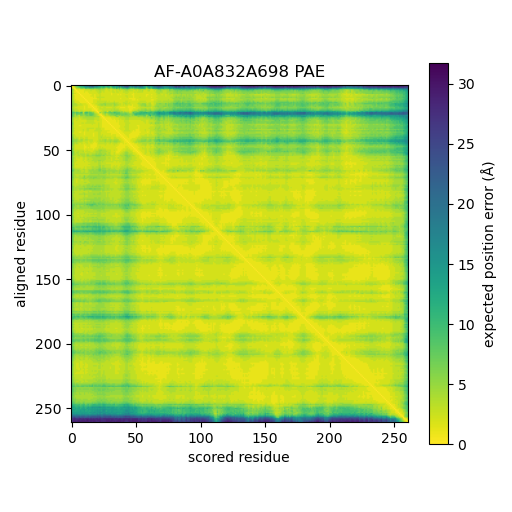40,71,74,85,82,82,46,70,66,46,55,50,47,41,43,74,69,47,35,40,68,47,81,39,99,90,49,19,39,24,50,77,43,74,48,94,64,88,44,39,52,60,47,51,36,64,50,87,52,89,46,34,51,72,40,57,44,64,34,77,63,43,50,31,39,45,59,51,34,50,52,39,48,75,70,67,52,63,67,14,29,29,28,39,27,40,19,31,83,54,25,65,44,74,96,77,38,79,36,93,38,57,67,78,27,43,48,39,29,12,34,24,39,62,66,97,61,63,69,69,48,54,41,47,25,46,53,43,19,51,36,62,69,72,32,89,78,42,30,34,42,79,82,39,35,34,24,48,90,90,18,41,31,30,44,52,39,78,47,75,57,91,70,34,33,28,44,26,40,40,36,36,34,40,89,70,96,64,61,91,62,49,48,23,45,18,73,73,69,74,43,89,72,63,65,60,60,52,47,29,54,39,40,53,35,35,32,52,27,55,50,35,47,74,77,42,42,67,62,58,49,51,55,40,54,77,34,33,72,50,72,99,51,92,77,89,80,86,81,73,82,87,127

Nearest PDB structures (foldseek):
  2hni-assembly1_B  TM=9.295E-01  e=1.895E-19  Pyrococcus horikoshii OT3
  2dxu-assembly1_A  TM=9.308E-01  e=4.082E-19  Pyrococcus horikoshii
  2dve-assembly1_B  TM=9.291E-01  e=4.330E-19  Pyrococcus horikoshii
  1wq7-assembly1_B  TM=9.159E-01  e=6.170E-18  Pyrococcus horikoshii OT3
  2hni-assembly1_A  TM=9.143E-01  e=2.864E-17  Pyrococcus horikoshii OT3

Radius of gyration: 19.24 Å; Cα contacts (8 Å, |Δi|>4): 512; chains: 1; bounding box: 57×38×58 Å

Mean predicted aligned error: 4.31 Å